Protein AF-A0A674JW42-F1 (afdb_monomer)

InterPro domains:
  IPR053270 Friend virus susceptibility protein 1 [PTHR48195] (5-236)

Solvent-accessible surface area (backbone atoms only — not comparable to full-atom values): 15684 Å² total; per-residue (Å²): 131,89,69,52,71,46,60,47,51,49,49,41,56,78,71,46,28,72,76,40,72,36,43,43,70,54,57,55,74,67,59,76,82,55,93,52,64,66,45,41,52,44,49,60,52,35,66,80,51,86,68,70,41,28,50,45,56,52,49,44,56,22,47,43,72,73,32,84,45,71,85,63,55,87,72,73,82,71,69,42,87,47,53,73,52,44,38,51,52,46,36,29,50,15,44,49,52,32,71,79,41,100,75,62,84,46,26,45,66,28,58,36,45,72,67,56,51,51,56,53,59,72,28,45,45,79,90,47,49,69,61,47,48,68,59,50,61,77,36,58,64,36,30,33,45,59,51,35,49,54,41,49,55,50,41,55,53,51,52,51,53,48,52,51,52,50,51,55,51,51,51,55,60,53,61,71,61,66,85,64,89,70,47,69,64,54,47,51,53,51,40,47,76,72,69,49,60,63,84,78,55,61,90,56,56,66,70,55,45,52,50,52,50,52,50,49,56,50,48,55,65,72,68,62,73,92,70,88,86,73,84,75,78,79,72,80,83,70,72,88,59,85,72,76,77,71,68,80,78,82,83,86,72,81,84,76,84,80,84,82,130

Sequence (261 aa):
MISSVKSWLLRCWDQGAQAVHLFPGEILMLGALFSDISINQLLRGAQRTAGSRTLLEWIFAAVEHRWPDPMDWDDVDKPWSTIPEASIRLREMGIQVGLYTNNFQGPDHETITAGMRNRFLHTAPLHLNGALLAVLSPAQGCPVGEAALLLGQLGDIEDTKAKVRASWANRKGDAKKEPTCFSRRDFFVALLKSGTPKDKIDRLPTKELVVLNWEMVKDQRKGGKWEAEMPAPPAPRLYPSLDEWQTPAPDRRPAGPTPLG

Foldseek 3Di:
DADAPLLLLQVCVVVPLQVAKDDLVVLVVVPDSHPDPQLNVQSPVSVVDDDIGGPSVSSLVSVCVVPVDLVRRPDQQAADEALVVLLSSQLSSLCSHLSNPPDRPGSQQRFDAPVNLVSSLVSYDPVCNVVSCVLCVVSHRPGSNVSSVSSVVVRVVVVVVVVVVVVVVVVVVCVVPDPDPCPLVNLLVLCVVLPNDNVVSPPDDSVVSVVVSVVSVVVVVVPPPDDDDDPPDPDPPPDDDPVVVPDDDPDPDDDDDDDDD

Structure (mmCIF, N/CA/C/O backbone):
data_AF-A0A674JW42-F1
#
_en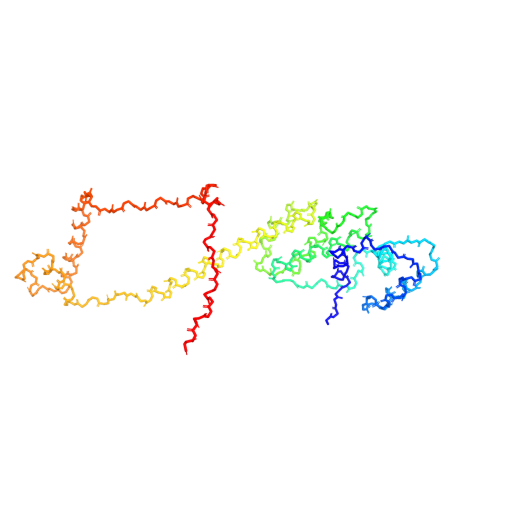try.id   AF-A0A674JW42-F1
#
loop_
_atom_site.group_PDB
_atom_site.id
_atom_site.type_symbol
_atom_site.label_atom_id
_atom_site.label_alt_id
_atom_site.label_comp_id
_atom_site.label_asym_id
_atom_site.label_entity_id
_atom_site.label_seq_id
_atom_site.pdbx_PDB_ins_code
_atom_site.Cartn_x
_atom_site.Cartn_y
_atom_site.Cartn_z
_atom_site.occupancy
_atom_site.B_iso_or_equiv
_atom_site.auth_seq_id
_atom_site.auth_comp_id
_atom_site.auth_asym_id
_atom_site.auth_atom_id
_atom_site.pdbx_PDB_model_num
ATOM 1 N N . MET A 1 1 ? 17.078 0.516 7.752 1.00 38.78 1 MET A N 1
ATOM 2 C CA . MET A 1 1 ? 15.893 -0.367 7.742 1.00 38.78 1 MET A CA 1
ATOM 3 C C . MET A 1 1 ? 15.647 -0.755 6.290 1.00 38.78 1 MET A C 1
ATOM 5 O O . MET A 1 1 ? 15.264 0.107 5.508 1.00 38.78 1 MET A O 1
ATOM 9 N N . ILE A 1 2 ? 15.997 -1.978 5.889 1.00 47.22 2 ILE A N 1
ATOM 10 C CA . ILE A 1 2 ? 15.824 -2.420 4.498 1.00 47.22 2 ILE A CA 1
ATOM 11 C C . ILE A 1 2 ? 14.317 -2.570 4.257 1.00 47.22 2 ILE A C 1
ATOM 13 O O . ILE A 1 2 ? 13.649 -3.370 4.912 1.00 47.22 2 ILE A O 1
ATOM 17 N N . SER A 1 3 ? 13.764 -1.691 3.422 1.00 64.94 3 SER A N 1
ATOM 18 C CA . SER A 1 3 ? 12.349 -1.727 3.041 1.00 64.94 3 SER A CA 1
ATOM 19 C C . SER A 1 3 ? 12.129 -2.908 2.093 1.00 64.94 3 SER A C 1
ATOM 21 O O . SER A 1 3 ? 13.007 -3.192 1.285 1.00 64.94 3 SER A O 1
ATOM 23 N N . SER A 1 4 ? 10.987 -3.589 2.211 1.00 82.00 4 SER A N 1
ATOM 24 C CA . SER A 1 4 ? 10.608 -4.679 1.298 1.00 82.00 4 SER A CA 1
ATOM 25 C C . SER A 1 4 ? 10.516 -4.163 -0.147 1.00 82.00 4 SER A C 1
ATOM 27 O O . SER A 1 4 ? 10.341 -2.952 -0.343 1.00 82.00 4 SER A O 1
ATOM 29 N N . VAL A 1 5 ? 10.622 -5.038 -1.153 1.00 86.56 5 VAL A N 1
ATOM 30 C CA . VAL A 1 5 ? 10.508 -4.629 -2.568 1.00 86.56 5 VAL A CA 1
ATOM 31 C C . VAL A 1 5 ? 9.131 -4.012 -2.803 1.00 86.56 5 VAL A C 1
ATOM 33 O O . VAL A 1 5 ? 9.040 -2.912 -3.348 1.00 86.56 5 VAL A O 1
ATOM 36 N N . LYS A 1 6 ? 8.077 -4.641 -2.264 1.00 88.75 6 LYS A N 1
ATOM 37 C CA . LYS A 1 6 ? 6.690 -4.140 -2.303 1.00 88.75 6 LYS A CA 1
ATOM 38 C C . LYS A 1 6 ? 6.572 -2.722 -1.741 1.00 88.75 6 LYS A C 1
ATOM 40 O O . LYS A 1 6 ? 6.064 -1.823 -2.408 1.00 88.75 6 LYS A O 1
ATOM 45 N N . SER A 1 7 ? 7.104 -2.503 -0.536 1.00 88.81 7 SER A N 1
ATOM 46 C CA . SER A 1 7 ? 7.069 -1.195 0.132 1.00 88.81 7 SER A CA 1
ATOM 47 C C . SER A 1 7 ? 7.829 -0.129 -0.656 1.00 88.81 7 SER A C 1
ATOM 49 O O . SER A 1 7 ? 7.449 1.040 -0.663 1.00 88.81 7 SER A O 1
ATOM 51 N N . TRP A 1 8 ? 8.950 -0.498 -1.279 1.00 88.75 8 TRP A N 1
ATOM 52 C CA . TRP A 1 8 ? 9.740 0.445 -2.060 1.00 88.75 8 TRP A CA 1
ATOM 53 C C . TRP A 1 8 ? 9.019 0.835 -3.354 1.00 88.75 8 TRP A C 1
ATOM 55 O O . TRP A 1 8 ? 8.899 2.026 -3.626 1.00 88.75 8 TRP A O 1
ATOM 65 N N . LEU A 1 9 ? 8.453 -0.138 -4.075 1.00 90.88 9 LEU A N 1
ATOM 66 C CA . LEU A 1 9 ? 7.660 0.108 -5.281 1.00 90.88 9 LEU A CA 1
ATOM 67 C C . LEU A 1 9 ? 6.458 1.003 -5.001 1.00 90.88 9 LEU A C 1
ATOM 69 O O . LEU A 1 9 ? 6.224 1.957 -5.739 1.00 90.88 9 LEU A O 1
ATOM 73 N N . LEU A 1 10 ? 5.729 0.730 -3.913 1.00 92.12 10 LEU A N 1
ATOM 74 C CA . LEU A 1 10 ? 4.571 1.535 -3.535 1.00 92.12 10 LEU A CA 1
ATOM 75 C C . LEU A 1 10 ? 4.971 2.991 -3.268 1.00 92.12 10 LEU A C 1
ATOM 77 O O . LEU A 1 10 ? 4.285 3.907 -3.706 1.00 92.12 10 LEU A O 1
ATOM 81 N N . ARG A 1 11 ? 6.125 3.225 -2.630 1.00 91.69 11 ARG A N 1
ATOM 82 C CA . ARG A 1 11 ? 6.649 4.587 -2.453 1.00 91.69 11 ARG A CA 1
ATOM 83 C C . ARG A 1 11 ? 7.018 5.250 -3.774 1.00 91.69 11 ARG A C 1
ATOM 85 O O . ARG A 1 11 ? 6.737 6.430 -3.930 1.00 91.69 11 ARG A O 1
ATOM 92 N N . CYS A 1 12 ? 7.635 4.530 -4.710 1.00 90.19 12 CYS A N 1
ATOM 93 C CA . CYS A 1 12 ? 7.932 5.077 -6.035 1.00 90.19 12 CYS A CA 1
ATOM 94 C C . CYS A 1 12 ? 6.653 5.475 -6.775 1.00 90.19 12 CYS A C 1
ATOM 96 O O . CYS A 1 12 ? 6.610 6.548 -7.373 1.00 90.19 12 CYS A O 1
ATOM 98 N N . TRP A 1 13 ? 5.610 4.650 -6.685 1.00 92.50 13 TRP A N 1
ATOM 99 C CA . TRP A 1 13 ? 4.289 4.976 -7.212 1.00 92.50 13 TRP A CA 1
ATOM 100 C C . TRP A 1 13 ? 3.710 6.241 -6.565 1.00 92.50 13 TRP A C 1
ATOM 102 O O . TRP A 1 13 ? 3.363 7.191 -7.264 1.00 92.50 13 TRP A O 1
ATOM 112 N N . ASP A 1 14 ? 3.667 6.288 -5.231 1.00 93.56 14 ASP A N 1
ATOM 113 C CA . ASP A 1 14 ? 3.116 7.423 -4.481 1.00 93.56 14 ASP A CA 1
ATOM 114 C C . ASP A 1 14 ? 3.914 8.724 -4.711 1.00 93.56 14 ASP A C 1
ATOM 116 O O . ASP A 1 14 ? 3.370 9.820 -4.592 1.00 93.56 14 ASP A O 1
ATOM 120 N N . GLN A 1 15 ? 5.196 8.619 -5.077 1.00 92.69 15 GLN A N 1
ATOM 121 C CA . GLN A 1 15 ? 6.059 9.751 -5.434 1.00 92.69 15 GLN A CA 1
ATOM 122 C C . GLN A 1 15 ? 5.995 10.146 -6.916 1.00 92.69 15 GLN A C 1
ATOM 124 O O . GLN A 1 15 ? 6.688 11.080 -7.321 1.00 92.69 15 GLN A O 1
ATOM 129 N N . GLY A 1 16 ? 5.181 9.477 -7.734 1.00 90.50 16 GLY A N 1
ATOM 130 C CA . GLY A 1 16 ? 5.003 9.856 -9.132 1.00 90.50 16 GLY A CA 1
ATOM 131 C C . GLY A 1 16 ? 6.105 9.358 -10.073 1.00 90.50 16 GLY A C 1
ATOM 132 O O . GLY A 1 16 ? 6.367 10.004 -11.088 1.00 90.50 16 GLY A O 1
ATOM 133 N N . ALA A 1 17 ? 6.761 8.228 -9.779 1.00 89.19 17 ALA A N 1
ATOM 134 C CA . ALA A 1 17 ? 7.822 7.664 -10.629 1.00 89.19 17 ALA A CA 1
ATOM 135 C C . ALA A 1 17 ? 7.381 7.385 -12.082 1.00 89.19 17 ALA A C 1
ATOM 137 O O . ALA A 1 17 ? 8.221 7.338 -12.981 1.00 89.19 17 ALA A O 1
ATOM 138 N N . GLN A 1 18 ? 6.078 7.249 -12.329 1.00 89.06 18 GLN A N 1
ATOM 139 C CA . GLN A 1 18 ? 5.477 7.148 -13.660 1.00 89.06 18 GLN A CA 1
ATOM 140 C C . GLN A 1 18 ? 5.657 8.411 -14.518 1.00 89.06 18 GLN A C 1
ATOM 142 O O . GLN A 1 18 ? 5.574 8.329 -15.735 1.00 89.06 18 GLN A O 1
ATOM 147 N N . ALA A 1 19 ? 5.916 9.576 -13.918 1.00 90.56 19 ALA A N 1
ATOM 148 C CA . ALA A 1 19 ? 6.166 10.819 -14.651 1.00 90.56 19 ALA A CA 1
ATOM 149 C C . ALA A 1 19 ? 7.655 11.034 -14.983 1.00 90.56 19 ALA A C 1
ATOM 151 O O . ALA A 1 19 ? 8.003 11.953 -15.724 1.00 90.56 19 ALA A O 1
ATOM 152 N N . VAL A 1 20 ? 8.550 10.211 -14.425 1.00 91.44 20 VAL A N 1
ATOM 153 C CA . VAL A 1 20 ? 10.001 10.368 -14.569 1.00 91.44 20 VAL A CA 1
ATOM 154 C C . VAL A 1 20 ? 10.486 9.502 -15.722 1.00 91.44 20 VAL A C 1
ATOM 156 O O . VAL A 1 20 ? 10.664 8.298 -15.558 1.00 91.44 20 VAL A O 1
ATOM 159 N N . HIS A 1 21 ? 10.716 10.104 -16.886 1.00 92.69 21 HIS A N 1
ATOM 160 C CA . HIS A 1 21 ? 11.303 9.412 -18.033 1.00 92.69 21 HIS A CA 1
ATOM 161 C C . HIS A 1 21 ? 12.824 9.407 -17.942 1.00 92.69 21 HIS A C 1
ATOM 163 O O . HIS A 1 21 ? 13.434 10.452 -17.735 1.00 92.69 21 HIS A O 1
ATOM 169 N N . LEU A 1 22 ? 13.418 8.230 -18.124 1.00 90.69 22 LEU A N 1
ATOM 170 C CA . LEU A 1 22 ? 14.859 8.035 -18.077 1.00 90.69 22 LEU A CA 1
ATOM 171 C C . LEU A 1 22 ? 15.334 7.294 -19.317 1.00 90.69 22 LEU A C 1
ATOM 173 O O . LEU A 1 22 ? 14.753 6.284 -19.740 1.00 90.69 22 LEU A O 1
ATOM 177 N N . PHE A 1 23 ? 16.439 7.775 -19.868 1.00 89.50 23 PHE A N 1
ATOM 178 C CA . PHE A 1 23 ? 17.221 7.049 -20.851 1.00 89.50 23 PHE A CA 1
ATOM 179 C C . PHE A 1 23 ? 18.043 5.934 -20.180 1.00 89.50 23 PHE A C 1
ATOM 181 O O . PHE A 1 23 ? 18.399 6.033 -19.001 1.00 89.50 23 PHE A O 1
ATOM 188 N N . PRO A 1 24 ? 18.440 4.892 -20.935 1.00 85.94 24 PRO A N 1
ATOM 189 C CA . PRO A 1 24 ? 19.270 3.800 -20.421 1.00 85.94 24 PRO A CA 1
ATOM 190 C C . PRO A 1 24 ? 20.596 4.221 -19.767 1.00 85.94 24 PRO A C 1
ATOM 192 O O . PRO A 1 24 ? 21.150 3.481 -18.960 1.00 85.94 24 PRO A O 1
ATOM 195 N N . GLY A 1 25 ? 21.143 5.388 -20.119 1.00 85.75 25 GLY A N 1
ATOM 196 C CA . GLY A 1 25 ? 22.332 5.935 -19.456 1.00 85.75 25 GLY A CA 1
ATOM 197 C C . GLY A 1 25 ? 22.025 6.562 -18.093 1.00 85.75 25 GLY A C 1
ATOM 198 O O . GLY A 1 25 ? 22.820 6.443 -17.167 1.00 85.75 25 GLY A O 1
ATOM 199 N N . GLU A 1 26 ? 20.857 7.187 -17.950 1.00 88.88 26 GLU A N 1
ATOM 200 C CA . GLU A 1 26 ? 20.457 7.927 -16.748 1.00 88.88 26 GLU A CA 1
ATOM 201 C C . GLU A 1 26 ? 20.034 6.986 -15.618 1.00 88.88 26 GLU A C 1
ATOM 203 O O . GLU A 1 26 ? 20.361 7.237 -14.460 1.00 88.88 26 GLU A O 1
ATOM 208 N N . ILE A 1 27 ? 19.396 5.853 -15.941 1.00 86.62 27 ILE A N 1
ATOM 209 C CA . ILE A 1 27 ? 19.043 4.832 -14.939 1.00 86.62 27 ILE A CA 1
ATOM 210 C C . ILE A 1 27 ? 20.285 4.302 -14.203 1.00 86.62 27 ILE A C 1
ATOM 212 O O . ILE A 1 27 ? 20.227 4.010 -13.011 1.00 86.62 27 ILE A O 1
ATOM 216 N N . LEU A 1 28 ? 21.442 4.251 -14.873 1.00 84.31 28 LEU A N 1
ATOM 217 C CA . LEU A 1 28 ? 22.706 3.839 -14.258 1.00 84.31 28 LEU A CA 1
ATOM 218 C C . LEU A 1 28 ? 23.250 4.866 -13.269 1.00 84.31 28 LEU A C 1
ATOM 220 O O . LEU A 1 28 ? 23.916 4.492 -12.302 1.00 84.31 28 LEU A O 1
ATOM 224 N N . MET A 1 29 ? 22.973 6.149 -13.506 1.00 86.88 29 MET A N 1
ATOM 225 C CA . MET A 1 29 ? 23.417 7.233 -12.631 1.00 86.88 29 MET A CA 1
ATOM 226 C C . MET A 1 29 ? 22.695 7.208 -11.282 1.00 86.88 29 MET A C 1
ATOM 228 O O . MET A 1 29 ? 23.225 7.732 -10.305 1.00 86.88 29 MET A O 1
ATOM 232 N N . LEU A 1 30 ? 21.529 6.556 -11.200 1.00 84.25 30 LEU A N 1
ATOM 233 C CA . LEU A 1 30 ? 20.781 6.400 -9.952 1.00 84.25 30 LEU A CA 1
ATOM 234 C C . LEU A 1 30 ? 21.434 5.420 -8.961 1.00 84.25 30 LEU A C 1
ATOM 236 O O . LEU A 1 30 ? 21.043 5.371 -7.796 1.00 84.25 30 LEU A O 1
ATOM 240 N N . GLY A 1 31 ? 22.443 4.655 -9.389 1.00 83.19 31 GLY A N 1
ATOM 241 C CA . GLY A 1 31 ? 23.155 3.722 -8.522 1.00 83.19 31 GLY A CA 1
ATOM 242 C C . GLY A 1 31 ? 22.310 2.507 -8.124 1.00 83.19 31 GL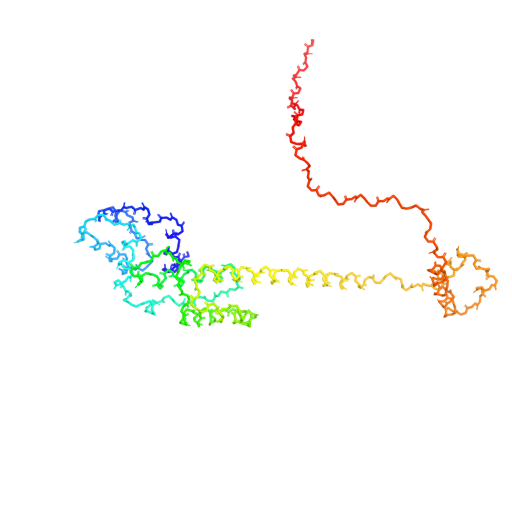Y A C 1
ATOM 243 O O . GLY A 1 31 ? 21.580 1.948 -8.938 1.00 83.19 31 GLY A O 1
ATOM 244 N N . ALA A 1 32 ? 22.474 2.030 -6.887 1.00 84.88 32 ALA A N 1
ATOM 245 C CA . ALA A 1 32 ? 21.691 0.910 -6.365 1.00 84.88 32 ALA A CA 1
ATOM 246 C C . ALA A 1 32 ? 20.370 1.420 -5.774 1.00 84.88 32 ALA A C 1
ATOM 248 O O . ALA A 1 32 ? 20.375 2.169 -4.798 1.00 84.88 32 ALA A O 1
ATOM 249 N N . LEU A 1 33 ? 19.251 0.988 -6.356 1.00 82.38 33 LEU A N 1
ATOM 250 C CA . LEU A 1 33 ? 17.901 1.386 -5.949 1.00 82.38 33 LEU A CA 1
ATOM 251 C C . LEU A 1 33 ? 17.287 0.407 -4.943 1.00 82.38 33 LEU A C 1
ATOM 253 O O . LEU A 1 33 ? 16.570 0.811 -4.028 1.00 82.38 33 LEU A O 1
ATOM 257 N N . PHE A 1 34 ? 17.605 -0.879 -5.094 1.00 80.75 34 PHE A N 1
ATOM 258 C CA . PHE A 1 34 ? 17.083 -1.959 -4.262 1.00 80.75 34 PHE A CA 1
ATOM 259 C C . PHE A 1 34 ? 18.148 -2.527 -3.333 1.00 80.75 34 PHE A C 1
ATOM 261 O O . PHE A 1 34 ? 19.346 -2.411 -3.581 1.00 80.75 34 PHE A O 1
ATOM 268 N N . SER A 1 35 ? 17.715 -3.205 -2.272 1.00 80.81 35 SER A N 1
ATOM 269 C CA . SER A 1 35 ? 18.616 -4.071 -1.501 1.00 80.81 35 SER A CA 1
ATOM 270 C C . SER A 1 35 ? 18.871 -5.411 -2.198 1.00 80.81 35 SER A C 1
ATOM 272 O O . SER A 1 35 ? 19.900 -6.032 -1.952 1.00 80.81 35 SER A O 1
ATOM 274 N N . ASP A 1 36 ? 17.974 -5.831 -3.095 1.00 83.44 36 ASP A N 1
ATOM 275 C CA . ASP A 1 36 ? 18.162 -7.013 -3.935 1.00 83.44 36 ASP A CA 1
ATOM 276 C C . ASP A 1 36 ? 19.202 -6.724 -5.036 1.00 83.44 36 ASP A C 1
ATOM 278 O O . ASP A 1 36 ? 19.043 -5.832 -5.877 1.00 83.44 36 ASP A O 1
ATOM 282 N N . ILE A 1 37 ? 20.304 -7.475 -5.011 1.00 85.50 37 ILE A N 1
ATOM 283 C CA . ILE A 1 37 ? 21.422 -7.319 -5.949 1.00 85.50 37 ILE A CA 1
ATOM 284 C C . ILE A 1 37 ? 21.001 -7.706 -7.372 1.00 85.50 37 ILE A C 1
ATOM 286 O O . ILE A 1 37 ? 21.435 -7.056 -8.324 1.00 85.50 37 ILE A O 1
ATOM 290 N N . SER A 1 38 ? 20.148 -8.717 -7.533 1.00 87.56 38 SER A N 1
ATOM 291 C CA . SER A 1 38 ? 19.695 -9.207 -8.834 1.00 87.56 38 SER A CA 1
ATOM 292 C C . SER A 1 38 ? 18.849 -8.163 -9.558 1.00 87.56 38 SER A C 1
ATOM 294 O O . SER A 1 38 ? 19.099 -7.904 -10.733 1.00 87.56 38 SER A O 1
ATOM 296 N N . ILE A 1 39 ? 17.935 -7.475 -8.862 1.00 87.94 39 ILE A N 1
ATOM 297 C CA . ILE A 1 39 ? 17.158 -6.375 -9.467 1.00 87.94 39 ILE A CA 1
ATOM 298 C C . ILE A 1 39 ? 18.093 -5.251 -9.933 1.00 87.94 39 ILE A C 1
ATOM 300 O O . ILE A 1 39 ? 17.976 -4.761 -11.055 1.00 87.94 39 ILE A O 1
ATOM 304 N N . ASN A 1 40 ? 19.074 -4.867 -9.110 1.00 88.94 40 ASN A N 1
ATOM 305 C CA . ASN A 1 40 ? 20.044 -3.839 -9.496 1.00 88.94 40 ASN A CA 1
ATOM 306 C C . ASN A 1 40 ? 20.906 -4.263 -10.698 1.00 88.94 40 ASN A C 1
ATOM 308 O O . ASN A 1 40 ? 21.241 -3.429 -11.536 1.00 88.94 40 ASN A O 1
ATOM 312 N N . GLN A 1 41 ? 21.281 -5.542 -10.804 1.00 88.75 41 GLN A N 1
ATOM 313 C CA . GLN A 1 41 ? 22.005 -6.063 -11.969 1.00 88.75 41 GLN A CA 1
ATOM 314 C C . GLN A 1 41 ? 21.146 -6.018 -13.237 1.00 88.75 41 GLN A C 1
ATOM 316 O O . GLN A 1 41 ? 21.649 -5.635 -14.293 1.00 88.75 41 GLN A O 1
ATOM 321 N N . LEU A 1 42 ? 19.856 -6.340 -13.128 1.00 88.62 42 LEU A N 1
ATOM 322 C CA . LEU A 1 42 ? 18.907 -6.265 -14.239 1.00 88.62 42 LEU A CA 1
ATOM 323 C C . LEU A 1 42 ? 18.700 -4.823 -14.710 1.00 88.62 42 LEU A C 1
ATOM 325 O O . LEU A 1 42 ? 18.791 -4.556 -15.907 1.00 88.62 42 LEU A O 1
ATOM 329 N N . LEU A 1 43 ? 18.555 -3.876 -13.779 1.00 87.75 43 LEU A N 1
ATOM 330 C CA . LEU A 1 43 ? 18.506 -2.444 -14.090 1.00 87.75 43 LEU A CA 1
ATOM 331 C C . LEU A 1 43 ? 19.794 -1.950 -14.759 1.00 87.75 43 LEU A C 1
ATOM 333 O O . LEU A 1 43 ? 19.740 -1.135 -15.674 1.00 87.75 43 LEU A O 1
ATOM 337 N N . ARG A 1 44 ? 20.964 -2.479 -14.378 1.00 86.44 44 ARG A N 1
ATOM 338 C CA . ARG A 1 44 ? 22.223 -2.171 -15.077 1.00 86.44 44 ARG A CA 1
ATOM 339 C C . ARG A 1 44 ? 22.278 -2.738 -16.497 1.00 86.44 44 ARG A C 1
ATOM 341 O O . ARG A 1 44 ? 22.955 -2.176 -17.355 1.00 86.44 44 ARG A O 1
ATOM 348 N N . GLY A 1 45 ? 21.546 -3.818 -16.760 1.00 82.69 45 GLY A N 1
ATOM 349 C CA . GLY A 1 45 ? 21.368 -4.395 -18.092 1.00 82.69 45 GLY A CA 1
ATOM 350 C C . GLY A 1 45 ? 20.567 -3.516 -19.063 1.00 82.69 45 GLY A C 1
ATOM 351 O O . GLY A 1 45 ? 20.607 -3.775 -20.268 1.00 82.69 45 GLY A O 1
ATOM 352 N N . ALA A 1 46 ? 19.910 -2.453 -18.575 1.00 75.19 46 ALA A N 1
ATOM 353 C CA . ALA A 1 46 ? 19.073 -1.533 -19.352 1.00 75.19 46 ALA A CA 1
ATOM 354 C C . ALA A 1 46 ? 19.786 -0.861 -20.539 1.00 75.19 46 ALA A C 1
ATOM 356 O O . ALA A 1 46 ? 19.132 -0.462 -21.499 1.00 75.19 46 ALA A O 1
ATOM 357 N N . GLN A 1 47 ? 21.122 -0.780 -20.552 1.00 68.50 47 GLN A N 1
ATOM 358 C CA . GLN A 1 47 ? 21.872 -0.246 -21.704 1.00 68.50 47 GLN A CA 1
ATOM 359 C C . GLN A 1 47 ? 21.588 -0.978 -23.021 1.00 68.50 47 GLN A C 1
ATOM 361 O O . GLN A 1 47 ? 21.803 -0.423 -24.095 1.00 68.50 47 GLN A O 1
ATOM 366 N N . ARG A 1 48 ? 21.136 -2.236 -22.948 1.00 71.19 48 ARG A N 1
ATOM 367 C CA . ARG A 1 48 ? 20.846 -3.068 -24.124 1.00 71.19 48 ARG A CA 1
ATOM 368 C C . ARG A 1 48 ? 19.478 -2.784 -24.739 1.00 71.19 48 ARG A C 1
ATOM 370 O O . ARG A 1 48 ? 19.190 -3.266 -25.829 1.00 71.19 48 ARG A O 1
ATOM 377 N N . THR A 1 49 ? 18.635 -2.029 -24.045 1.00 76.19 49 THR A N 1
ATOM 378 C CA . THR A 1 49 ? 17.299 -1.649 -24.504 1.00 76.19 49 THR A CA 1
ATOM 379 C C . THR A 1 49 ? 17.323 -0.255 -25.119 1.00 76.19 49 THR A C 1
ATOM 381 O O . THR A 1 49 ? 17.923 0.666 -24.571 1.00 76.19 49 THR A O 1
ATOM 384 N N . ALA A 1 50 ? 16.674 -0.102 -26.274 1.00 71.12 50 ALA A N 1
ATOM 385 C CA . ALA A 1 50 ? 16.527 1.181 -26.951 1.00 71.12 50 ALA A CA 1
ATOM 386 C C . ALA A 1 50 ? 15.273 1.923 -26.459 1.00 71.12 50 ALA A C 1
ATOM 388 O O . ALA A 1 50 ? 14.240 1.300 -26.210 1.00 71.12 50 ALA A O 1
ATOM 389 N N . GLY A 1 51 ? 15.360 3.253 -26.385 1.00 83.50 51 GLY A N 1
ATOM 390 C CA . GLY A 1 51 ? 14.250 4.135 -26.011 1.00 83.50 51 GLY A CA 1
ATOM 391 C C . GLY A 1 51 ? 14.266 4.574 -24.546 1.00 83.50 51 GLY A C 1
ATOM 392 O O . GLY A 1 51 ? 14.855 3.920 -23.686 1.00 83.50 51 GLY A O 1
ATOM 393 N N . SER A 1 52 ? 13.634 5.717 -24.274 1.00 86.88 52 SER A N 1
ATOM 394 C CA . SER A 1 52 ? 13.330 6.147 -22.911 1.00 86.88 52 SER A CA 1
ATOM 395 C C . SER A 1 52 ? 12.107 5.393 -22.392 1.00 86.88 52 SER A C 1
ATOM 397 O O . SER A 1 52 ? 11.181 5.083 -23.141 1.00 86.88 52 SER A O 1
ATOM 399 N N . ARG A 1 53 ? 12.113 5.097 -21.096 1.00 89.81 53 ARG A N 1
ATOM 400 C CA . ARG A 1 53 ? 10.984 4.515 -20.359 1.00 89.81 53 ARG A CA 1
ATOM 401 C C . ARG A 1 53 ? 10.823 5.262 -19.050 1.00 89.81 53 ARG A C 1
ATOM 403 O O . ARG A 1 53 ? 11.753 5.946 -18.612 1.00 89.81 53 ARG A O 1
ATOM 410 N N . THR A 1 54 ? 9.657 5.162 -18.433 1.00 90.69 54 THR A N 1
ATOM 411 C CA . THR A 1 54 ? 9.475 5.715 -17.091 1.00 90.69 54 THR A CA 1
ATOM 412 C C . THR A 1 54 ? 10.329 4.938 -16.087 1.00 90.69 54 THR A C 1
ATOM 414 O O . THR A 1 54 ? 10.649 3.763 -16.293 1.00 90.69 54 THR A O 1
ATOM 417 N N . LEU A 1 55 ? 10.718 5.574 -14.982 1.00 89.88 55 LEU A N 1
ATOM 418 C CA . LEU A 1 55 ? 11.440 4.908 -13.898 1.00 89.88 55 LEU A CA 1
ATOM 419 C C . LEU A 1 55 ? 10.661 3.674 -13.422 1.00 89.88 55 LEU A C 1
ATOM 421 O O . LEU A 1 55 ? 11.249 2.611 -13.237 1.00 89.88 55 LEU A O 1
ATOM 425 N N . LEU A 1 56 ? 9.337 3.799 -13.295 1.00 88.88 56 LEU A N 1
ATOM 426 C CA . LEU A 1 56 ? 8.464 2.699 -12.895 1.00 88.88 56 LEU A CA 1
ATOM 427 C C . LEU A 1 56 ? 8.508 1.527 -13.890 1.00 88.88 56 LEU A C 1
ATOM 429 O O . LEU A 1 56 ? 8.666 0.391 -13.461 1.00 88.88 56 LEU A O 1
ATOM 433 N N . GLU A 1 57 ? 8.453 1.788 -15.198 1.00 89.81 57 GLU A N 1
ATOM 434 C CA . GLU A 1 57 ? 8.560 0.751 -16.239 1.00 89.81 57 GLU A CA 1
ATOM 435 C C . GLU A 1 57 ? 9.916 0.034 -16.219 1.00 89.81 57 GLU A C 1
ATOM 437 O O . GLU A 1 57 ? 9.975 -1.187 -16.377 1.00 89.81 57 GLU A O 1
ATOM 442 N N . TRP A 1 58 ? 11.013 0.771 -16.005 1.00 90.12 58 TRP A N 1
ATOM 443 C CA . TRP A 1 58 ? 12.345 0.173 -15.850 1.00 90.12 58 TRP A CA 1
ATOM 444 C C . TRP A 1 58 ? 12.387 -0.805 -14.683 1.00 90.12 58 TRP A C 1
ATOM 446 O O . TRP A 1 58 ? 12.900 -1.919 -14.803 1.00 90.12 58 TRP A O 1
ATOM 456 N N . ILE A 1 59 ? 11.841 -0.374 -13.552 1.00 89.50 59 ILE A N 1
ATOM 457 C CA . ILE A 1 59 ? 11.782 -1.171 -12.339 1.00 89.50 59 ILE A CA 1
ATOM 458 C C . ILE A 1 59 ? 10.874 -2.386 -12.531 1.00 89.50 59 ILE A C 1
ATOM 460 O O . ILE A 1 59 ? 11.266 -3.488 -12.158 1.00 89.50 59 ILE A O 1
ATOM 464 N N . PHE A 1 60 ? 9.688 -2.203 -13.114 1.00 90.50 60 PHE A N 1
ATOM 465 C CA . PHE A 1 60 ? 8.722 -3.279 -13.322 1.00 90.50 60 PHE A CA 1
ATOM 466 C C . PHE A 1 60 ? 9.313 -4.382 -14.192 1.00 90.50 60 PHE A C 1
ATOM 468 O O . PHE A 1 60 ? 9.288 -5.538 -13.787 1.00 90.50 60 PHE A O 1
ATOM 475 N N . ALA A 1 61 ? 9.972 -4.021 -15.295 1.00 89.56 61 ALA A N 1
ATOM 476 C CA . ALA A 1 61 ? 10.656 -4.987 -16.149 1.00 89.56 61 ALA A CA 1
ATOM 477 C C . ALA A 1 61 ? 11.767 -5.758 -15.408 1.00 89.56 61 ALA A C 1
ATOM 479 O O . ALA A 1 61 ? 11.952 -6.955 -15.624 1.00 89.56 61 ALA A O 1
ATOM 480 N N . ALA A 1 62 ? 12.517 -5.095 -14.520 1.00 90.00 62 ALA A N 1
ATOM 481 C CA . ALA A 1 62 ? 13.551 -5.757 -13.724 1.00 90.00 62 ALA A CA 1
ATOM 482 C C . ALA A 1 62 ? 12.960 -6.704 -12.664 1.00 90.00 62 ALA A C 1
ATOM 484 O O . ALA A 1 62 ? 13.509 -7.778 -12.423 1.00 90.00 62 ALA A O 1
ATOM 485 N N . VAL A 1 63 ? 11.845 -6.321 -12.041 1.00 90.31 63 VAL A N 1
ATOM 486 C CA . VAL A 1 63 ? 11.136 -7.131 -11.041 1.00 90.31 63 VAL A CA 1
ATOM 487 C C . VAL A 1 63 ? 10.463 -8.340 -11.694 1.00 90.31 63 VAL A C 1
ATOM 489 O O . VAL A 1 63 ? 10.653 -9.449 -11.210 1.00 90.31 63 VAL A O 1
ATOM 492 N N . GLU A 1 64 ? 9.774 -8.156 -12.821 1.00 90.38 64 GLU A N 1
ATOM 493 C CA . GLU A 1 64 ? 9.153 -9.233 -13.610 1.00 90.38 64 GLU A CA 1
ATOM 494 C C . GLU A 1 64 ? 10.191 -10.265 -14.074 1.00 90.38 64 GLU A C 1
ATOM 496 O O . GLU A 1 64 ? 9.965 -11.471 -14.026 1.00 90.38 64 GLU A O 1
ATOM 501 N N . HIS A 1 65 ? 11.384 -9.811 -14.470 1.00 89.44 65 HIS A N 1
ATOM 502 C CA . HIS A 1 65 ? 12.453 -10.723 -14.868 1.00 89.44 65 HIS A CA 1
ATOM 503 C C . HIS A 1 65 ? 13.054 -11.495 -13.681 1.00 89.44 65 HIS A C 1
ATOM 505 O O . HIS A 1 65 ? 13.533 -12.616 -13.849 1.00 89.44 65 HIS A O 1
ATOM 511 N N . ARG A 1 66 ? 13.055 -10.904 -12.478 1.00 89.69 66 ARG A N 1
ATOM 512 C CA . ARG A 1 66 ? 13.524 -11.561 -11.249 1.00 89.69 66 ARG A CA 1
ATOM 513 C C . ARG A 1 66 ? 12.499 -12.564 -10.710 1.00 89.69 66 ARG A C 1
ATOM 515 O O . ARG A 1 66 ? 12.912 -13.637 -10.268 1.00 89.69 66 ARG A O 1
ATOM 522 N N . TRP A 1 67 ? 11.217 -12.208 -10.753 1.00 90.88 67 TRP A N 1
ATOM 523 C CA . TRP A 1 67 ? 10.076 -13.016 -10.325 1.00 90.88 67 TRP A CA 1
ATOM 524 C C . TRP A 1 67 ? 9.024 -13.026 -11.441 1.00 90.88 67 TRP A C 1
ATOM 526 O O . TRP A 1 67 ? 8.297 -12.044 -11.585 1.00 90.88 67 TRP A O 1
ATOM 536 N N . PRO A 1 68 ? 8.930 -14.104 -12.235 1.00 88.19 68 PRO A N 1
ATOM 537 C CA . PRO A 1 68 ? 7.965 -14.185 -13.332 1.00 88.19 68 PRO A CA 1
ATO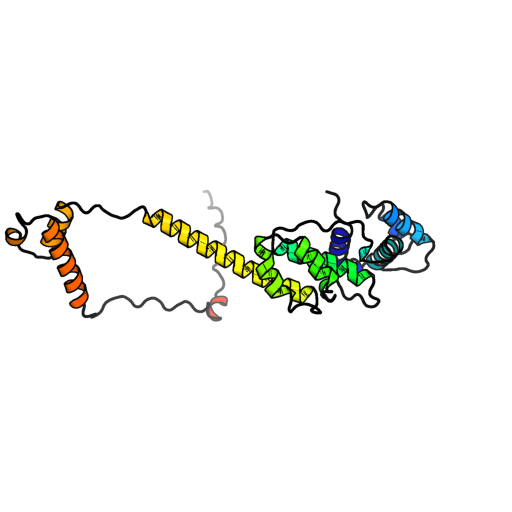M 538 C C . PRO A 1 68 ? 6.503 -14.262 -12.878 1.00 88.19 68 PRO A C 1
ATOM 540 O O . PRO A 1 68 ? 5.622 -13.869 -13.638 1.00 88.19 68 PRO A O 1
ATOM 543 N N . ASP A 1 69 ? 6.240 -14.751 -11.661 1.00 86.06 69 ASP A N 1
ATOM 544 C CA . ASP A 1 69 ? 4.899 -14.812 -11.075 1.00 86.06 69 ASP A CA 1
ATOM 545 C C . ASP A 1 69 ? 4.799 -13.942 -9.804 1.00 86.06 69 ASP A C 1
ATOM 547 O O . ASP A 1 69 ? 5.735 -13.908 -8.994 1.00 86.06 69 ASP A O 1
ATOM 551 N N . PRO A 1 70 ? 3.662 -13.256 -9.564 1.00 82.44 70 PRO A N 1
ATOM 552 C CA . PRO A 1 70 ? 3.466 -12.489 -8.340 1.00 82.44 7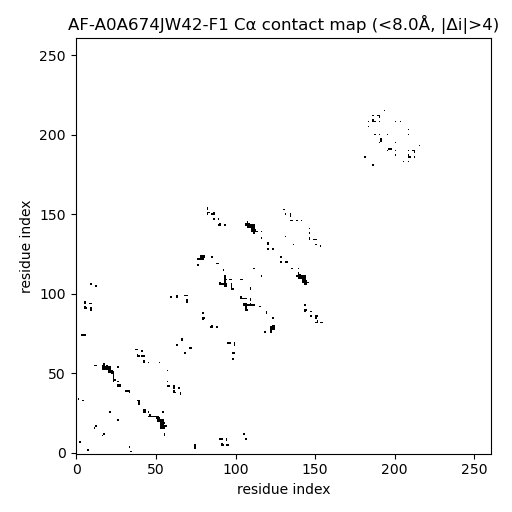0 PRO A CA 1
ATOM 553 C C . PRO A 1 70 ? 3.591 -13.331 -7.063 1.00 82.44 70 PRO A C 1
ATOM 555 O O . PRO A 1 70 ? 3.942 -12.791 -6.017 1.00 82.44 70 PRO A O 1
ATOM 558 N N . MET A 1 71 ? 3.335 -14.637 -7.093 1.00 79.38 71 MET A N 1
ATOM 559 C CA . MET A 1 71 ? 3.482 -15.519 -5.931 1.00 79.38 71 MET A CA 1
ATOM 560 C C . MET A 1 71 ? 4.936 -15.885 -5.619 1.00 79.38 71 MET A C 1
ATOM 562 O O . MET A 1 71 ? 5.205 -16.284 -4.486 1.00 79.38 71 MET A O 1
ATOM 566 N N . ASP A 1 72 ? 5.866 -15.681 -6.556 1.00 82.38 72 ASP A N 1
ATOM 567 C CA . ASP A 1 72 ? 7.278 -16.063 -6.411 1.00 82.38 72 ASP A CA 1
ATOM 568 C C . ASP A 1 72 ? 8.097 -15.075 -5.571 1.00 82.38 72 ASP A C 1
ATOM 570 O O . ASP A 1 72 ? 9.277 -15.306 -5.311 1.00 82.38 72 ASP A O 1
ATOM 574 N N . TRP A 1 73 ? 7.508 -13.952 -5.154 1.00 85.12 73 TRP A N 1
ATOM 575 C CA . TRP A 1 73 ? 8.244 -12.928 -4.421 1.00 85.12 73 TRP A CA 1
ATOM 576 C C . TRP A 1 73 ? 8.699 -13.463 -3.064 1.00 85.12 73 TRP A C 1
ATOM 578 O O . TRP A 1 73 ? 7.877 -13.798 -2.209 1.00 85.12 73 TRP A O 1
ATOM 588 N N . ASP A 1 74 ? 10.010 -13.412 -2.826 1.00 70.88 74 ASP A N 1
ATOM 589 C CA . ASP A 1 74 ? 10.661 -13.864 -1.587 1.00 70.88 74 ASP A CA 1
ATOM 590 C C . ASP A 1 74 ? 10.264 -13.032 -0.340 1.00 70.88 74 ASP A C 1
ATOM 592 O O . ASP A 1 74 ? 10.640 -13.345 0.793 1.00 70.88 74 ASP A O 1
ATOM 596 N N . ASP A 1 75 ? 9.497 -11.951 -0.522 1.00 72.31 75 ASP A N 1
ATOM 597 C CA . ASP A 1 75 ? 8.997 -11.103 0.559 1.00 72.31 75 ASP A CA 1
ATOM 598 C C . ASP A 1 75 ? 7.852 -11.789 1.324 1.00 72.31 75 ASP A C 1
ATOM 600 O O . ASP A 1 75 ? 6.668 -11.669 0.972 1.00 72.31 75 ASP A O 1
ATOM 604 N N . VAL A 1 76 ? 8.218 -12.440 2.434 1.00 70.44 76 VAL A N 1
ATOM 605 C CA . VAL A 1 76 ? 7.280 -12.939 3.449 1.00 70.44 76 VAL A CA 1
ATOM 606 C C . VAL A 1 76 ? 6.341 -11.811 3.869 1.00 70.44 76 VAL A C 1
ATOM 608 O O . VAL A 1 76 ? 6.786 -10.728 4.268 1.00 70.44 76 VAL A O 1
ATOM 611 N N . ASP A 1 77 ? 5.033 -12.062 3.799 1.00 78.25 77 ASP A N 1
ATOM 612 C CA . ASP A 1 77 ? 4.053 -11.079 4.246 1.00 78.25 77 ASP A CA 1
ATOM 613 C C . ASP A 1 77 ? 4.230 -10.838 5.740 1.00 78.25 77 ASP A C 1
ATOM 615 O O . ASP A 1 77 ? 4.084 -11.728 6.580 1.00 78.25 77 ASP A O 1
ATOM 619 N N . LYS A 1 78 ? 4.600 -9.605 6.068 1.00 83.81 78 LYS A N 1
ATOM 620 C CA . LYS A 1 78 ? 4.842 -9.210 7.447 1.00 83.81 78 LYS A CA 1
ATOM 621 C C . LYS A 1 78 ? 3.495 -9.037 8.151 1.00 83.81 78 LYS A C 1
ATOM 623 O O . LYS A 1 78 ? 2.615 -8.381 7.585 1.00 83.81 78 LYS A O 1
ATOM 628 N N . PRO A 1 79 ? 3.353 -9.544 9.387 1.00 88.75 79 PRO A N 1
ATOM 629 C CA . PRO A 1 79 ? 2.193 -9.253 10.213 1.00 88.75 79 PRO A CA 1
ATOM 630 C C . PRO A 1 79 ? 1.969 -7.745 10.328 1.00 88.75 79 PRO A C 1
ATOM 632 O O . PRO A 1 79 ? 2.926 -6.962 10.351 1.00 88.75 79 PRO A O 1
ATOM 635 N N . TRP A 1 80 ? 0.709 -7.349 10.418 1.00 90.94 80 TRP A N 1
ATOM 636 C CA . TRP A 1 80 ? 0.303 -5.969 10.658 1.00 90.94 80 TRP A CA 1
ATOM 637 C C . TRP A 1 80 ? -0.576 -5.909 11.905 1.00 90.94 80 TRP A C 1
ATOM 639 O O . TRP A 1 80 ? -1.157 -6.908 12.327 1.00 90.94 80 TRP A O 1
ATOM 649 N N . SER A 1 81 ? -0.613 -4.746 12.549 1.00 87.25 81 SER A N 1
ATOM 650 C CA . SER A 1 81 ? -1.239 -4.590 13.868 1.00 87.25 81 SER A CA 1
ATOM 651 C C . SER A 1 81 ? -2.275 -3.477 13.929 1.00 87.25 81 SER A C 1
ATOM 653 O O . SER A 1 81 ? -3.135 -3.494 14.807 1.00 87.25 81 SER A O 1
ATOM 655 N N . THR A 1 82 ? -2.213 -2.530 12.993 1.00 88.69 82 THR A N 1
ATOM 656 C CA . THR A 1 82 ? -3.106 -1.371 12.947 1.00 88.69 82 THR A CA 1
ATOM 657 C C . THR A 1 82 ? -3.809 -1.265 11.598 1.00 88.69 82 THR A C 1
ATOM 659 O O . THR A 1 82 ? -3.303 -1.733 10.579 1.00 88.69 82 THR A O 1
ATOM 662 N N . ILE A 1 83 ? -4.975 -0.621 11.577 1.00 89.81 83 ILE A N 1
ATOM 663 C CA . ILE A 1 83 ? -5.752 -0.393 10.351 1.00 89.81 83 ILE A CA 1
ATOM 664 C C . ILE A 1 83 ? -4.988 0.434 9.293 1.00 89.81 83 ILE A C 1
ATOM 666 O O . ILE A 1 83 ? -5.026 0.052 8.122 1.00 89.81 83 ILE A O 1
ATOM 670 N N . PRO A 1 84 ? -4.243 1.506 9.640 1.00 89.88 84 PRO A N 1
ATOM 671 C CA . PRO A 1 84 ? -3.422 2.215 8.658 1.00 89.88 84 PRO A CA 1
ATOM 672 C C . PRO A 1 84 ? -2.335 1.329 8.036 1.00 89.88 84 PRO A C 1
ATOM 674 O O . PRO A 1 84 ? -2.135 1.368 6.823 1.00 89.88 84 PRO A O 1
ATOM 677 N N . GLU A 1 85 ? -1.672 0.484 8.836 1.00 91.44 85 GLU A N 1
ATOM 678 C CA . GLU A 1 85 ? -0.733 -0.514 8.308 1.00 91.44 85 GLU A CA 1
ATOM 679 C C . GLU A 1 85 ? -1.441 -1.490 7.368 1.00 91.44 85 GLU A C 1
ATOM 681 O O . GLU A 1 85 ? -0.918 -1.792 6.300 1.00 91.44 85 GLU A O 1
ATOM 686 N N . ALA A 1 86 ? -2.640 -1.945 7.737 1.00 91.19 86 ALA A N 1
ATOM 687 C CA . ALA A 1 86 ? -3.460 -2.846 6.937 1.00 91.19 86 ALA A CA 1
ATOM 688 C C . ALA A 1 86 ? -3.757 -2.259 5.546 1.00 91.19 86 ALA A C 1
ATOM 690 O O . ALA A 1 86 ? -3.578 -2.932 4.534 1.00 91.19 86 ALA A O 1
ATOM 691 N N . SER A 1 87 ? -4.132 -0.980 5.476 1.00 91.25 87 SER A N 1
ATOM 692 C CA . SER A 1 87 ? -4.357 -0.282 4.204 1.00 91.25 87 SER A CA 1
ATOM 693 C C . SER A 1 87 ? -3.095 -0.266 3.331 1.00 91.25 87 SER A C 1
ATOM 695 O O . SER A 1 87 ? -3.137 -0.640 2.158 1.00 91.25 87 SER A O 1
ATOM 697 N N . ILE A 1 88 ? -1.937 0.053 3.922 1.00 92.31 88 ILE A N 1
ATOM 698 C CA . ILE A 1 88 ? -0.649 0.023 3.214 1.00 92.31 88 ILE A CA 1
ATOM 699 C C . ILE A 1 88 ? -0.338 -1.391 2.705 1.00 92.31 88 ILE A C 1
ATOM 701 O O . ILE A 1 88 ? 0.049 -1.542 1.549 1.00 92.31 88 ILE A O 1
ATOM 705 N N . ARG A 1 89 ? -0.555 -2.437 3.516 1.00 91.56 89 ARG A N 1
ATOM 706 C CA . ARG A 1 89 ? -0.349 -3.839 3.099 1.00 91.56 89 ARG A CA 1
ATOM 707 C C . ARG A 1 89 ? -1.215 -4.235 1.919 1.00 91.56 89 ARG A C 1
ATOM 709 O O . ARG A 1 89 ? -0.759 -4.963 1.042 1.00 91.56 89 ARG A O 1
ATOM 716 N N . LEU A 1 90 ? -2.453 -3.763 1.891 1.00 91.44 90 LEU A N 1
ATOM 717 C CA . LEU A 1 90 ? -3.362 -4.067 0.799 1.00 91.44 90 LEU A CA 1
ATOM 718 C C . LEU A 1 90 ? -2.890 -3.413 -0.508 1.00 91.44 90 LEU A C 1
ATOM 720 O O . LEU A 1 90 ? -2.858 -4.078 -1.540 1.00 91.44 90 LEU A O 1
ATOM 724 N N . ARG A 1 91 ? -2.418 -2.160 -0.447 1.00 93.25 91 ARG A N 1
ATOM 725 C CA . ARG A 1 91 ? -1.799 -1.460 -1.590 1.00 93.25 91 ARG A CA 1
ATOM 726 C C . ARG A 1 91 ? -0.477 -2.098 -2.027 1.00 93.25 91 ARG A C 1
ATOM 728 O O . ARG A 1 91 ? -0.212 -2.185 -3.222 1.00 93.25 91 ARG A O 1
ATOM 735 N N . GLU A 1 92 ? 0.327 -2.595 -1.086 1.00 92.69 92 GLU A N 1
ATOM 736 C CA . GLU A 1 92 ? 1.541 -3.379 -1.368 1.00 92.69 92 GLU A CA 1
ATOM 737 C C . GLU A 1 92 ? 1.224 -4.672 -2.140 1.00 92.69 92 GLU A C 1
ATOM 739 O O . GLU A 1 92 ? 1.959 -5.042 -3.053 1.00 92.69 92 GLU A O 1
ATOM 744 N N . MET A 1 93 ? 0.126 -5.357 -1.811 1.00 90.94 93 MET A N 1
ATOM 745 C CA . MET A 1 93 ? -0.340 -6.504 -2.599 1.00 90.94 93 MET A CA 1
ATOM 746 C C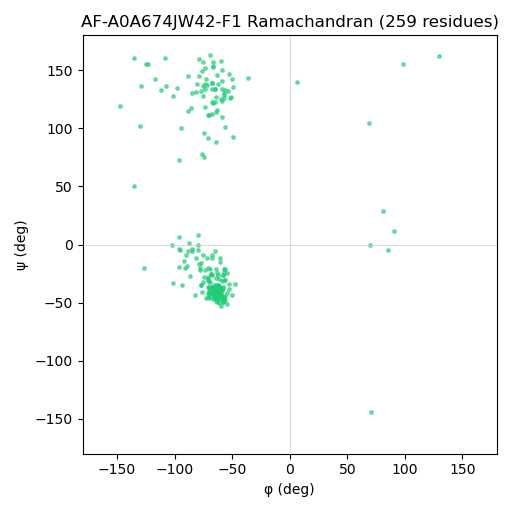 . MET A 1 93 ? -0.907 -6.061 -3.954 1.00 90.94 93 MET A C 1
ATOM 748 O O . MET A 1 93 ? -0.700 -6.744 -4.953 1.00 90.94 93 MET A O 1
ATOM 752 N N . GLY A 1 94 ? -1.588 -4.912 -4.000 1.00 91.88 94 GLY A N 1
ATOM 753 C CA . GLY A 1 94 ? -2.087 -4.310 -5.236 1.00 91.88 94 GLY A CA 1
ATOM 754 C C . GLY A 1 94 ? -0.964 -4.038 -6.235 1.00 91.88 94 GLY A C 1
ATOM 755 O O . GLY A 1 94 ? -1.047 -4.484 -7.371 1.00 91.88 94 GLY A O 1
ATOM 756 N N . ILE A 1 95 ? 0.137 -3.399 -5.818 1.00 92.25 95 ILE A N 1
ATOM 757 C CA . ILE A 1 95 ? 1.271 -3.149 -6.725 1.00 92.25 95 ILE A CA 1
ATOM 758 C C . ILE A 1 95 ? 1.959 -4.444 -7.173 1.00 92.25 95 ILE A C 1
ATOM 760 O O . ILE A 1 95 ? 2.394 -4.536 -8.316 1.00 92.25 95 ILE A O 1
ATOM 764 N N . GLN A 1 96 ? 2.027 -5.450 -6.296 1.00 91.38 96 GLN A N 1
ATOM 765 C CA . GLN A 1 96 ? 2.602 -6.755 -6.616 1.00 91.38 96 GLN A CA 1
ATOM 766 C C . GLN A 1 96 ? 1.812 -7.460 -7.719 1.00 91.38 96 GLN A C 1
ATOM 768 O O . GLN A 1 96 ? 2.414 -7.978 -8.648 1.00 91.38 96 GLN A O 1
ATOM 773 N N . VAL A 1 97 ? 0.480 -7.482 -7.626 1.00 89.62 97 VAL A N 1
ATOM 774 C CA . VAL A 1 97 ? -0.375 -8.106 -8.646 1.00 89.62 97 VAL A CA 1
ATOM 775 C C . VAL A 1 97 ? -0.423 -7.256 -9.910 1.00 89.62 97 VAL A C 1
ATOM 777 O O . VAL A 1 97 ? -0.239 -7.778 -11.006 1.00 89.62 97 VAL A O 1
ATOM 780 N N . GLY A 1 98 ? -0.606 -5.947 -9.755 1.00 89.81 98 GLY A N 1
ATOM 781 C CA . GLY A 1 98 ? -0.760 -5.022 -10.867 1.00 89.81 98 GLY A CA 1
ATOM 782 C C . GLY A 1 98 ? 0.458 -4.932 -11.785 1.00 89.81 98 GLY A C 1
ATOM 783 O O . GLY A 1 98 ? 0.294 -4.691 -12.976 1.00 89.81 98 GLY A O 1
ATOM 784 N N . LEU A 1 99 ? 1.663 -5.212 -11.275 1.00 89.81 99 LEU A N 1
ATOM 785 C CA . LEU A 1 99 ? 2.882 -5.306 -12.084 1.00 89.81 99 LEU A CA 1
ATOM 786 C C . LEU A 1 99 ? 2.767 -6.324 -13.232 1.00 89.81 99 LEU A C 1
ATOM 788 O O . LEU A 1 99 ? 3.362 -6.114 -14.283 1.00 89.81 99 LEU A O 1
ATOM 792 N N . TYR A 1 100 ? 1.976 -7.384 -13.054 1.00 88.44 100 TYR A N 1
ATOM 793 C CA . TYR A 1 100 ? 1.770 -8.445 -14.049 1.00 88.44 100 TYR A CA 1
ATOM 794 C C . TYR A 1 100 ? 0.511 -8.231 -14.904 1.00 88.44 100 TYR A C 1
ATOM 796 O O . TYR A 1 100 ? 0.134 -9.093 -15.700 1.00 88.44 100 TYR A O 1
ATOM 804 N N . THR A 1 101 ? -0.158 -7.086 -14.753 1.00 86.25 101 THR A N 1
ATOM 805 C CA . THR A 1 101 ? -1.368 -6.736 -15.497 1.00 86.25 101 THR A CA 1
ATOM 806 C C . THR A 1 101 ? -1.022 -5.763 -16.627 1.00 86.25 101 THR A C 1
ATOM 808 O O . THR A 1 101 ? -0.470 -4.691 -16.398 1.00 86.25 101 THR A O 1
ATOM 811 N N . ASN A 1 102 ? -1.438 -6.072 -17.862 1.00 77.56 102 ASN A N 1
ATOM 812 C CA . ASN A 1 102 ? -1.148 -5.256 -19.058 1.00 77.56 102 ASN A CA 1
ATOM 813 C C . ASN A 1 102 ? -1.691 -3.811 -19.026 1.00 77.56 102 ASN A C 1
ATOM 815 O O . ASN A 1 102 ? -1.349 -3.015 -19.897 1.00 77.56 102 ASN A O 1
ATOM 819 N N . ASN A 1 103 ? -2.566 -3.469 -18.079 1.00 83.56 103 ASN A N 1
ATOM 820 C CA . ASN A 1 103 ? -3.173 -2.144 -17.963 1.00 83.56 103 ASN A CA 1
ATOM 821 C C . ASN A 1 103 ? -3.165 -1.653 -16.510 1.00 83.56 103 ASN A C 1
ATOM 823 O O . ASN A 1 103 ? -4.204 -1.265 -15.976 1.00 83.56 103 ASN A O 1
ATOM 827 N N . PHE A 1 104 ? -2.004 -1.717 -15.858 1.00 88.88 104 PHE A N 1
ATOM 828 C CA . PHE A 1 104 ? -1.836 -1.244 -14.488 1.00 88.88 104 PHE A CA 1
ATOM 829 C C . PHE A 1 104 ? -2.186 0.247 -14.360 1.00 88.88 104 PHE A C 1
ATOM 831 O O . PHE A 1 104 ? -1.455 1.116 -14.831 1.00 88.88 104 PHE A O 1
ATOM 838 N N . GLN A 1 105 ? -3.307 0.548 -13.699 1.00 89.62 105 GLN A N 1
ATOM 839 C CA . GLN A 1 105 ? -3.758 1.921 -13.411 1.00 89.62 105 GLN A CA 1
ATOM 840 C C . GLN A 1 105 ? -3.334 2.399 -12.015 1.00 89.62 105 GLN A C 1
ATOM 842 O O . GLN A 1 105 ? -3.579 3.544 -11.631 1.00 89.62 105 GLN A O 1
ATOM 847 N N . GLY A 1 106 ? -2.718 1.516 -11.231 1.00 91.56 106 GLY A N 1
ATOM 848 C CA . GLY A 1 106 ? -2.252 1.797 -9.885 1.00 91.56 106 GLY A CA 1
ATOM 849 C C . GLY A 1 106 ? -2.709 0.758 -8.866 1.00 91.56 106 GLY A C 1
ATOM 850 O O . GLY A 1 106 ? -3.676 0.034 -9.099 1.00 91.56 106 GLY A O 1
ATOM 851 N N . PRO A 1 107 ? -2.051 0.724 -7.697 1.00 92.56 107 PRO A N 1
ATOM 852 C CA . PRO A 1 107 ? -2.289 -0.282 -6.668 1.00 92.56 107 PRO A CA 1
ATOM 853 C C . PRO A 1 107 ? -3.721 -0.253 -6.133 1.00 92.56 107 PRO A C 1
ATOM 855 O O . PRO A 1 107 ? -4.232 -1.290 -5.734 1.00 92.56 107 PRO A O 1
ATOM 858 N N . ASP A 1 108 ? -4.369 0.915 -6.143 1.00 93.62 108 ASP A N 1
ATOM 859 C CA . ASP A 1 108 ? -5.728 1.116 -5.635 1.00 93.62 108 ASP A CA 1
ATOM 860 C C . ASP A 1 108 ? -6.819 0.626 -6.604 1.00 93.62 108 ASP A C 1
ATOM 862 O O . ASP A 1 108 ? -7.943 0.371 -6.176 1.00 93.62 108 ASP A O 1
ATOM 866 N N . HIS A 1 109 ? -6.500 0.469 -7.892 1.00 92.44 109 HIS A N 1
ATOM 867 C CA . HIS A 1 109 ? -7.445 0.012 -8.919 1.00 92.44 109 HIS A CA 1
ATOM 868 C C . HIS A 1 109 ? -7.430 -1.507 -9.109 1.00 92.44 109 HIS A C 1
ATOM 870 O O . HIS A 1 109 ? -8.342 -2.057 -9.727 1.00 92.44 109 HIS A O 1
ATOM 876 N N . GLU A 1 110 ? -6.416 -2.188 -8.577 1.00 91.38 110 GLU A N 1
ATOM 877 C CA . GLU A 1 110 ? -6.302 -3.637 -8.687 1.00 91.38 110 GLU A CA 1
ATOM 878 C C . GLU A 1 110 ? -7.392 -4.341 -7.890 1.00 91.38 110 GLU A C 1
ATOM 880 O O . GLU A 1 110 ? -7.740 -3.943 -6.778 1.00 91.38 110 GLU A O 1
ATOM 885 N N . THR A 1 111 ? -7.945 -5.405 -8.466 1.00 91.38 111 THR A N 1
ATOM 886 C CA . THR A 1 111 ? -9.029 -6.155 -7.825 1.00 91.38 111 THR A CA 1
ATOM 887 C C . THR A 1 111 ? -8.486 -7.115 -6.776 1.00 91.38 111 THR A C 1
ATOM 889 O O . THR A 1 111 ? -7.489 -7.809 -6.984 1.00 91.38 111 THR A O 1
ATOM 892 N N . ILE A 1 112 ? -9.167 -7.198 -5.635 1.00 88.50 112 ILE A N 1
ATOM 893 C CA . ILE A 1 112 ? -8.780 -8.129 -4.578 1.00 88.50 112 ILE A CA 1
ATOM 894 C C . ILE A 1 112 ? -9.096 -9.554 -5.011 1.00 88.50 112 ILE A C 1
ATOM 896 O O . ILE A 1 112 ? -10.255 -9.977 -5.078 1.00 88.50 112 ILE A O 1
ATOM 900 N N . THR A 1 113 ? -8.035 -10.321 -5.241 1.00 87.50 113 THR A N 1
ATOM 901 C CA . THR A 1 113 ? -8.121 -11.754 -5.520 1.00 87.50 113 THR A CA 1
ATOM 902 C C . THR A 1 113 ? -8.333 -12.562 -4.236 1.00 87.50 113 THR A C 1
ATOM 904 O O . THR A 1 113 ? -7.996 -12.133 -3.127 1.00 87.50 113 THR A O 1
ATOM 907 N N . ALA A 1 114 ? -8.835 -13.793 -4.372 1.00 86.50 114 ALA A N 1
ATOM 908 C CA . ALA A 1 114 ? -8.930 -14.727 -3.245 1.00 86.50 114 ALA A CA 1
ATOM 909 C C . ALA A 1 114 ? -7.561 -14.999 -2.589 1.00 86.50 114 ALA A C 1
ATOM 911 O O . ALA A 1 114 ? -7.481 -15.116 -1.365 1.00 86.50 114 ALA A O 1
ATOM 912 N N . GLY A 1 115 ? -6.489 -15.061 -3.388 1.00 86.00 115 GLY A N 1
ATOM 913 C CA . GLY A 1 115 ? -5.122 -15.248 -2.899 1.00 86.00 115 GLY A CA 1
ATOM 914 C C . GLY A 1 115 ? -4.653 -14.081 -2.030 1.00 86.00 115 GLY A C 1
ATOM 915 O O . GLY A 1 115 ? -4.208 -14.303 -0.904 1.00 86.00 115 GLY A O 1
ATOM 916 N N . MET A 1 116 ? -4.835 -12.842 -2.507 1.00 88.19 116 MET A N 1
ATOM 917 C CA . MET A 1 116 ? -4.526 -11.628 -1.737 1.00 88.19 116 MET A CA 1
ATOM 918 C C . MET A 1 116 ? -5.307 -11.591 -0.426 1.00 88.19 116 MET A C 1
ATOM 920 O O . MET A 1 116 ? -4.716 -11.423 0.636 1.00 88.19 116 MET A O 1
ATOM 924 N N . ARG A 1 117 ? -6.625 -11.824 -0.480 1.00 89.44 117 ARG A N 1
ATOM 925 C CA . ARG A 1 117 ? -7.484 -11.839 0.711 1.00 89.44 117 ARG A CA 1
ATOM 926 C C . ARG A 1 117 ? -6.998 -12.855 1.742 1.00 89.44 117 ARG A C 1
ATOM 928 O O . ARG A 1 117 ? -6.886 -12.528 2.919 1.00 89.44 117 ARG A O 1
ATOM 935 N N . ASN A 1 118 ? -6.706 -14.085 1.319 1.00 88.94 118 ASN A N 1
ATOM 936 C CA . ASN A 1 118 ? -6.256 -15.129 2.237 1.00 88.94 118 ASN A CA 1
ATOM 937 C C . ASN A 1 118 ? -4.907 -14.762 2.876 1.00 88.94 118 ASN A C 1
ATOM 939 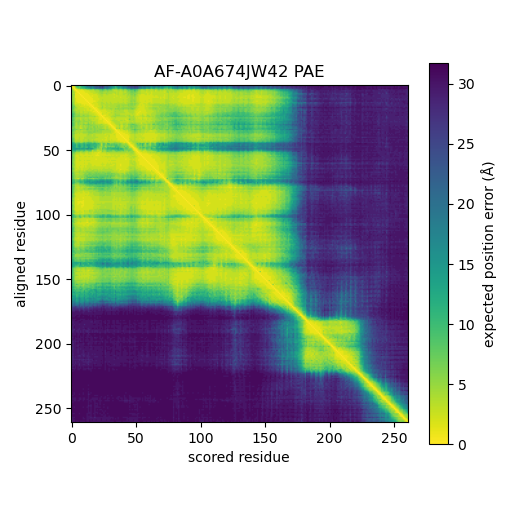O O . ASN A 1 118 ? -4.782 -14.836 4.095 1.00 88.94 118 ASN A O 1
ATOM 943 N N . ARG A 1 119 ? -3.926 -14.294 2.091 1.00 88.69 119 ARG A N 1
ATOM 944 C CA . ARG A 1 119 ? -2.620 -13.830 2.603 1.00 88.69 119 ARG A CA 1
ATOM 945 C C . ARG A 1 119 ? -2.764 -12.658 3.580 1.00 88.69 119 ARG A C 1
ATOM 947 O O . ARG A 1 119 ? -2.144 -12.639 4.643 1.00 88.69 119 ARG A O 1
ATOM 954 N N . PHE A 1 120 ? -3.635 -11.710 3.253 1.00 89.94 120 PHE A N 1
ATOM 955 C CA . PHE A 1 120 ? -3.936 -10.559 4.095 1.00 89.94 120 PHE A CA 1
ATOM 956 C C . PHE A 1 120 ? -4.553 -10.959 5.440 1.00 89.94 120 PHE A C 1
ATOM 958 O O . PHE A 1 120 ? -4.125 -10.479 6.487 1.00 89.94 120 PHE A O 1
ATOM 965 N N . LEU A 1 121 ? -5.514 -11.887 5.430 1.00 89.56 121 LEU A N 1
ATOM 966 C CA . LEU A 1 121 ? -6.140 -12.413 6.646 1.00 89.56 121 LEU A CA 1
ATOM 967 C C . LEU A 1 121 ? -5.178 -13.276 7.475 1.00 89.56 121 LEU A C 1
ATOM 969 O O . LEU A 1 121 ? -5.257 -13.272 8.699 1.00 89.56 121 LEU A O 1
ATOM 973 N N . HIS A 1 122 ? -4.243 -13.986 6.840 1.00 89.19 122 HIS A N 1
ATOM 974 C CA . HIS A 1 122 ? -3.220 -14.761 7.551 1.00 89.19 122 HIS A CA 1
ATOM 975 C C . HIS A 1 122 ? -2.208 -13.892 8.307 1.00 89.19 122 HIS A C 1
ATOM 977 O O . HIS A 1 122 ? -1.623 -14.355 9.284 1.00 89.19 122 HIS A O 1
ATOM 983 N N . THR A 1 123 ? -2.007 -12.645 7.879 1.00 90.25 123 THR A N 1
ATOM 984 C CA . THR A 1 123 ? -1.106 -11.682 8.537 1.00 90.25 123 THR A CA 1
ATOM 985 C C . THR A 1 123 ? -1.818 -10.737 9.498 1.00 90.25 123 THR A C 1
ATOM 987 O O . THR A 1 123 ? -1.163 -9.939 10.175 1.00 90.25 123 THR A O 1
ATOM 990 N N . ALA A 1 124 ? -3.144 -10.840 9.573 1.00 90.38 124 ALA A N 1
ATOM 991 C CA . ALA A 1 124 ? -3.979 -9.994 10.397 1.00 90.38 124 ALA A CA 1
ATOM 992 C C . ALA A 1 124 ? -3.910 -10.379 11.884 1.00 90.38 124 ALA A C 1
ATOM 994 O O . ALA A 1 124 ? -3.747 -11.554 12.240 1.00 90.38 124 ALA A O 1
ATOM 995 N N . PRO A 1 125 ? -4.079 -9.405 12.790 1.00 88.81 125 PRO A N 1
ATOM 996 C CA . PRO A 1 125 ? -4.107 -9.685 14.211 1.00 88.81 125 PRO A CA 1
ATOM 997 C C . PRO A 1 125 ? -5.437 -10.355 14.589 1.00 88.81 125 PRO A C 1
ATOM 999 O O . PRO A 1 125 ? -6.517 -9.942 14.168 1.00 88.81 125 PRO A O 1
ATOM 1002 N N . LEU A 1 126 ? -5.367 -11.376 15.452 1.00 86.00 126 LEU A N 1
ATOM 1003 C CA . LEU A 1 126 ? -6.495 -12.269 15.772 1.00 86.00 126 LEU A CA 1
ATOM 1004 C C . LEU A 1 126 ? -7.782 -11.550 16.205 1.00 86.00 126 LEU A C 1
ATOM 1006 O O . LEU A 1 126 ? -8.878 -12.021 15.912 1.00 86.00 126 LEU A O 1
ATOM 1010 N N . HIS A 1 127 ? -7.660 -10.416 16.898 1.00 84.75 127 HIS A N 1
ATOM 1011 C CA . HIS A 1 127 ? -8.810 -9.654 17.385 1.00 84.75 127 HIS A CA 1
ATOM 1012 C C . HIS A 1 127 ? -9.593 -8.947 16.266 1.00 84.75 127 HIS A C 1
ATOM 1014 O O . HIS A 1 127 ? -10.765 -8.637 16.471 1.00 84.75 127 HIS A O 1
ATOM 1020 N N . LEU A 1 128 ? -8.980 -8.741 15.095 1.00 86.31 128 LEU A N 1
ATOM 1021 C CA . LEU A 1 128 ? -9.607 -8.111 13.931 1.00 86.31 128 LEU A CA 1
ATOM 1022 C C . LEU A 1 128 ? -10.169 -9.124 12.937 1.00 86.31 128 LEU A C 1
ATOM 1024 O O . LEU A 1 128 ? -11.048 -8.767 12.160 1.00 86.31 128 LEU A O 1
ATOM 1028 N N . ASN A 1 129 ? -9.733 -10.387 12.974 1.00 85.12 129 ASN A N 1
ATOM 1029 C CA . ASN A 1 129 ? -10.099 -11.395 11.971 1.00 85.12 129 ASN A CA 1
ATOM 1030 C C . ASN A 1 129 ? -11.605 -11.498 11.710 1.00 85.12 129 ASN A C 1
ATOM 1032 O O . ASN A 1 129 ? -12.016 -11.557 10.556 1.00 85.12 129 ASN A O 1
ATOM 1036 N N . GLY A 1 130 ? -12.440 -11.476 12.754 1.00 85.19 130 GLY A N 1
ATOM 1037 C CA . GLY A 1 130 ? -13.896 -11.535 12.584 1.00 85.19 130 GLY A CA 1
ATOM 1038 C C . GLY A 1 130 ? -14.465 -10.323 11.838 1.00 85.19 130 GLY A C 1
ATOM 1039 O O . GLY A 1 130 ? -15.279 -10.482 10.930 1.00 85.19 130 GLY A O 1
ATOM 1040 N N . ALA A 1 131 ? -14.008 -9.118 12.181 1.00 86.62 131 ALA A N 1
ATOM 1041 C CA . ALA A 1 131 ? -14.437 -7.890 11.517 1.00 86.62 131 ALA A CA 1
ATOM 1042 C C . ALA A 1 131 ? -13.898 -7.800 10.081 1.00 86.62 131 ALA A C 1
ATOM 1044 O O . ALA A 1 131 ? -14.635 -7.454 9.162 1.00 86.62 131 ALA A O 1
ATOM 1045 N N . LEU A 1 132 ? -12.642 -8.194 9.867 1.00 88.38 132 LEU A N 1
ATOM 1046 C CA . LEU A 1 132 ? -12.024 -8.243 8.545 1.00 88.38 132 LEU A CA 1
ATOM 1047 C C . LEU A 1 132 ? -12.710 -9.252 7.635 1.00 88.38 132 LEU A C 1
ATOM 1049 O O . LEU A 1 132 ? -12.912 -8.958 6.466 1.00 88.38 132 LEU A O 1
ATOM 1053 N N . LEU A 1 133 ? -13.111 -10.416 8.147 1.00 87.69 133 LEU A N 1
ATOM 1054 C CA . LEU A 1 133 ? -13.895 -11.374 7.372 1.00 87.69 133 LEU A CA 1
ATOM 1055 C C . LEU A 1 133 ? -15.238 -10.776 6.953 1.00 87.69 133 LEU A C 1
ATOM 1057 O O . LEU A 1 133 ? -15.624 -10.937 5.799 1.00 87.69 133 LEU A O 1
ATOM 1061 N N . ALA A 1 134 ? -15.927 -10.057 7.840 1.00 86.44 134 ALA A N 1
ATOM 1062 C CA . ALA A 1 134 ? -17.192 -9.407 7.501 1.00 86.44 134 ALA A CA 1
ATOM 1063 C C . ALA A 1 134 ? -17.026 -8.317 6.425 1.00 86.44 134 ALA A C 1
ATOM 1065 O O . ALA A 1 134 ? -17.885 -8.186 5.558 1.00 86.44 134 ALA A O 1
ATOM 1066 N N . VAL A 1 135 ? -15.916 -7.575 6.458 1.00 85.50 135 VAL A N 1
ATOM 1067 C CA . VAL A 1 135 ? -15.628 -6.475 5.525 1.00 85.50 135 VAL A CA 1
ATOM 1068 C C . VAL A 1 135 ? -15.056 -6.967 4.190 1.00 85.50 135 VAL A C 1
ATOM 1070 O O . VAL A 1 135 ? -15.473 -6.512 3.130 1.00 85.50 135 VAL A O 1
ATOM 1073 N N . LEU A 1 136 ? -14.116 -7.912 4.218 1.00 82.56 136 LEU A N 1
ATOM 1074 C CA . LEU A 1 136 ? -13.354 -8.345 3.043 1.00 82.56 136 LEU A CA 1
ATOM 1075 C C . LEU A 1 136 ? -13.984 -9.520 2.293 1.00 82.56 136 LEU A C 1
ATOM 1077 O O . LEU A 1 136 ? -13.661 -9.729 1.127 1.00 82.56 136 LEU A O 1
ATOM 1081 N N . SER A 1 137 ? -14.866 -10.301 2.926 1.00 81.56 137 SER A N 1
ATOM 1082 C CA . SER A 1 137 ? -15.601 -11.360 2.216 1.00 81.56 137 SER A CA 1
ATOM 1083 C C . SER A 1 137 ? -16.492 -10.818 1.092 1.00 81.56 137 SER A C 1
ATOM 1085 O O . SER A 1 137 ? -16.416 -11.372 -0.002 1.00 81.56 137 SER A O 1
ATOM 1087 N N . PRO A 1 138 ? -17.297 -9.753 1.296 1.00 79.38 138 PRO A N 1
ATOM 1088 C CA . PRO A 1 138 ? -18.053 -9.145 0.201 1.00 79.38 138 PRO A CA 1
ATOM 1089 C C . PRO A 1 138 ? -17.168 -8.331 -0.752 1.00 79.38 138 PRO A C 1
ATOM 1091 O O . PRO A 1 138 ? -17.543 -8.154 -1.903 1.00 79.38 138 PRO A O 1
ATOM 1094 N N . ALA A 1 139 ? -15.989 -7.882 -0.307 1.00 72.31 139 ALA A N 1
ATOM 1095 C CA . ALA A 1 139 ? -15.059 -7.095 -1.119 1.00 72.31 139 ALA A CA 1
ATOM 1096 C C . ALA A 1 139 ? -14.216 -7.936 -2.101 1.00 72.31 139 ALA A C 1
ATOM 1098 O O . ALA A 1 139 ? -13.269 -7.431 -2.706 1.00 72.31 139 ALA A O 1
ATOM 1099 N N . GLN A 1 140 ? -14.507 -9.230 -2.262 1.00 76.44 140 GLN A N 1
ATOM 1100 C CA . GLN A 1 140 ? -13.822 -10.047 -3.258 1.00 76.44 140 GLN A CA 1
ATOM 1101 C C . GLN A 1 140 ? -14.194 -9.561 -4.665 1.00 76.44 140 GLN A C 1
ATOM 1103 O O . GLN A 1 140 ? -15.364 -9.549 -5.034 1.00 76.44 140 GLN A O 1
ATOM 1108 N N . GLY A 1 141 ? -13.188 -9.173 -5.452 1.00 79.19 141 GLY A N 1
ATOM 1109 C CA . GLY A 1 141 ? -13.392 -8.519 -6.748 1.00 79.19 141 GLY A CA 1
ATOM 1110 C C . GLY A 1 141 ? -13.586 -7.000 -6.676 1.00 79.19 141 GLY A C 1
ATOM 1111 O O . GLY A 1 141 ? -13.605 -6.363 -7.726 1.00 79.19 141 GLY A O 1
ATOM 1112 N N . CYS A 1 142 ? -13.661 -6.404 -5.480 1.00 86.81 142 CYS A N 1
ATOM 1113 C CA . CYS A 1 142 ? -13.598 -4.950 -5.328 1.00 86.81 142 CYS A CA 1
ATOM 1114 C C . CYS A 1 142 ? -12.166 -4.442 -5.555 1.00 86.81 142 CYS A C 1
ATOM 1116 O O . CYS A 1 142 ? -11.200 -5.170 -5.280 1.00 86.81 142 CYS A O 1
ATOM 1118 N N . PRO A 1 143 ? -12.007 -3.193 -6.021 1.00 92.06 143 PRO A N 1
ATOM 1119 C CA . PRO A 1 143 ? -10.708 -2.546 -6.097 1.00 92.06 143 PRO A CA 1
ATOM 1120 C C . PRO A 1 143 ? -10.100 -2.370 -4.699 1.00 92.06 143 PRO A C 1
ATOM 1122 O O . PRO A 1 143 ? -10.798 -2.112 -3.713 1.00 92.06 143 PRO A O 1
ATOM 1125 N N . VAL A 1 144 ? -8.776 -2.477 -4.613 1.00 91.88 144 VAL A N 1
ATOM 1126 C CA . VAL A 1 144 ? -7.993 -2.308 -3.380 1.00 91.88 144 VAL A CA 1
ATOM 1127 C C . VAL A 1 144 ? -8.314 -0.989 -2.677 1.00 91.88 144 VAL A C 1
ATOM 1129 O O . VAL A 1 144 ? -8.426 -0.971 -1.453 1.00 91.88 144 VAL A O 1
ATOM 1132 N N . GLY A 1 145 ? -8.522 0.096 -3.426 1.00 89.81 145 GLY A N 1
ATOM 1133 C CA . GLY A 1 145 ? -8.874 1.403 -2.874 1.00 89.81 145 GLY A CA 1
ATOM 1134 C C . GLY A 1 145 ? -10.215 1.400 -2.137 1.00 89.81 145 GLY A C 1
ATOM 1135 O O . GLY A 1 145 ? -10.331 1.990 -1.065 1.00 89.81 145 GLY A O 1
ATOM 1136 N N . GLU A 1 146 ? -11.218 0.681 -2.646 1.00 91.44 146 GLU A N 1
ATOM 1137 C CA . GLU A 1 146 ? -12.516 0.551 -1.974 1.00 91.44 146 GLU A CA 1
ATOM 1138 C C . GLU A 1 146 ? -12.387 -0.264 -0.686 1.00 91.44 146 GLU A C 1
ATOM 1140 O O . GLU A 1 146 ? -12.869 0.141 0.371 1.00 91.44 146 GLU A O 1
ATOM 1145 N N . ALA A 1 147 ? -11.656 -1.374 -0.727 1.00 90.62 147 ALA A N 1
ATOM 1146 C CA . ALA A 1 147 ? -11.396 -2.151 0.477 1.00 90.62 147 ALA A CA 1
ATOM 1147 C C . ALA A 1 147 ? -10.561 -1.381 1.511 1.00 90.62 147 ALA A C 1
ATOM 1149 O O . ALA A 1 147 ? -10.806 -1.513 2.709 1.00 90.62 147 ALA A O 1
ATOM 1150 N N . ALA A 1 148 ? -9.621 -0.539 1.078 1.00 89.94 148 ALA A N 1
ATOM 1151 C CA . ALA A 1 148 ? -8.878 0.355 1.959 1.00 89.94 148 ALA A CA 1
ATOM 1152 C C . ALA A 1 148 ? -9.799 1.380 2.647 1.00 89.94 148 ALA A C 1
ATOM 1154 O O . ALA A 1 148 ? -9.621 1.656 3.835 1.00 89.94 148 ALA A O 1
ATOM 1155 N N . LEU A 1 149 ? -10.820 1.891 1.948 1.00 90.62 149 LEU A N 1
ATOM 1156 C CA . LEU A 1 149 ? -11.851 2.742 2.551 1.00 90.62 149 LEU A CA 1
ATOM 1157 C C . LEU A 1 149 ? -12.671 1.981 3.597 1.00 90.62 149 LEU A C 1
ATOM 1159 O O . LEU A 1 149 ? -12.882 2.494 4.696 1.00 90.62 149 LEU A O 1
ATOM 1163 N N . LEU A 1 150 ? -13.087 0.748 3.294 1.00 90.81 150 LEU A N 1
ATOM 1164 C CA . LEU A 1 150 ? -13.817 -0.091 4.249 1.00 90.81 150 LEU A CA 1
ATOM 1165 C C . LEU A 1 150 ? -12.974 -0.415 5.494 1.00 90.81 150 LEU A C 1
ATOM 1167 O O . LEU A 1 150 ? -13.489 -0.427 6.613 1.00 90.81 150 LEU A O 1
ATOM 1171 N N . LEU A 1 151 ? -11.666 -0.632 5.323 1.00 90.88 151 LEU A N 1
ATOM 1172 C CA . LEU A 1 151 ? -10.731 -0.773 6.439 1.00 90.88 151 LEU A CA 1
ATOM 1173 C C . LEU A 1 151 ? -10.659 0.514 7.266 1.00 90.88 151 LEU A C 1
ATOM 1175 O O . LEU A 1 151 ? -10.724 0.441 8.490 1.00 90.88 151 LEU A O 1
ATOM 1179 N N . GLY A 1 152 ? -10.589 1.684 6.626 1.00 89.19 152 GLY A N 1
ATOM 1180 C CA . GLY A 1 152 ? -10.628 2.979 7.312 1.00 89.19 152 GLY A CA 1
ATOM 1181 C C . GLY A 1 152 ? -11.876 3.142 8.186 1.00 89.19 152 GLY A C 1
ATOM 1182 O O . GLY A 1 152 ? -11.760 3.446 9.372 1.00 89.19 152 GLY A O 1
ATOM 1183 N N . GLN A 1 153 ? -13.052 2.821 7.639 1.00 89.69 153 GLN A N 1
ATOM 1184 C CA . GLN A 1 153 ? -14.318 2.833 8.383 1.00 89.69 153 GLN A CA 1
ATOM 1185 C C . GLN A 1 153 ? -14.299 1.875 9.580 1.00 89.69 153 GLN A C 1
ATOM 1187 O O . GLN A 1 153 ? -14.808 2.207 10.652 1.00 89.69 153 GLN A O 1
ATOM 1192 N N . LEU A 1 154 ? -13.696 0.691 9.424 1.00 88.75 154 LEU A N 1
ATOM 1193 C CA . LEU A 1 154 ? -13.513 -0.243 10.531 1.00 88.75 154 LEU A CA 1
ATOM 1194 C C . LEU A 1 154 ? -12.632 0.366 11.634 1.00 88.75 154 LEU A C 1
ATOM 1196 O O . LEU A 1 154 ? -12.986 0.270 12.809 1.00 88.75 154 LEU A O 1
ATOM 1200 N N . GLY A 1 155 ? -11.539 1.038 11.268 1.00 87.62 155 GLY A N 1
ATOM 1201 C CA . GLY A 1 155 ? -10.666 1.734 12.219 1.00 87.62 155 GLY A CA 1
ATOM 1202 C C . GLY A 1 155 ? -11.392 2.798 13.038 1.00 87.62 155 GLY A C 1
ATOM 1203 O O . GLY A 1 155 ? -11.278 2.812 14.263 1.00 87.62 155 GLY A O 1
ATOM 1204 N N . ASP A 1 156 ? -12.224 3.619 12.398 1.00 87.75 156 ASP A N 1
ATOM 1205 C CA . ASP A 1 156 ? -13.012 4.649 13.089 1.00 87.75 156 ASP A CA 1
ATOM 1206 C C . ASP A 1 156 ? -13.987 4.043 14.117 1.00 87.75 156 ASP A C 1
ATOM 1208 O O . ASP A 1 156 ? -14.178 4.563 15.227 1.00 87.75 156 ASP A O 1
ATOM 1212 N N . ILE A 1 157 ? -14.595 2.901 13.782 1.00 85.25 157 ILE A N 1
ATOM 1213 C CA . ILE A 1 157 ? -15.492 2.167 14.686 1.00 85.25 157 ILE A CA 1
ATOM 1214 C C . ILE A 1 157 ? -14.715 1.603 15.883 1.00 85.25 157 ILE A C 1
ATOM 1216 O O . ILE A 1 157 ? -15.191 1.632 17.024 1.00 85.25 157 ILE A O 1
ATOM 1220 N N . GLU A 1 158 ? -13.507 1.093 15.663 1.00 83.81 158 GLU A N 1
ATOM 1221 C CA . GLU A 1 158 ? -12.688 0.563 16.750 1.00 83.81 158 GLU A CA 1
ATOM 1222 C C . GLU A 1 158 ? -12.192 1.654 17.695 1.00 83.81 158 GLU A C 1
ATOM 1224 O O . GLU A 1 158 ? -12.283 1.491 18.920 1.00 83.81 158 GLU A O 1
ATOM 1229 N N . ASP A 1 159 ? -11.767 2.787 17.146 1.00 84.06 159 ASP A N 1
ATOM 1230 C CA . ASP A 1 159 ? -11.335 3.956 17.903 1.00 84.06 159 ASP A CA 1
ATOM 1231 C C . ASP A 1 159 ? -12.478 4.548 18.727 1.00 84.06 159 ASP A C 1
ATOM 1233 O O . ASP A 1 159 ? -12.311 4.871 19.910 1.00 84.06 159 ASP A O 1
ATOM 1237 N N . THR A 1 160 ? -13.676 4.654 18.149 1.00 81.56 160 THR A N 1
ATOM 1238 C CA . THR A 1 160 ? -14.864 5.102 18.890 1.00 81.56 160 THR A CA 1
ATOM 1239 C C . THR A 1 160 ? -15.221 4.118 20.003 1.00 81.56 160 THR A C 1
ATOM 1241 O O . THR A 1 160 ? -15.429 4.533 21.149 1.00 81.56 160 THR A O 1
ATOM 1244 N N . LYS A 1 161 ? -15.189 2.806 19.739 1.00 82.25 161 LYS A N 1
ATOM 1245 C CA . LYS A 1 161 ? -15.396 1.770 20.764 1.00 82.25 161 LYS A CA 1
ATOM 1246 C C . LYS A 1 161 ? -14.328 1.824 21.860 1.00 82.25 161 LYS A C 1
ATOM 1248 O O . LYS A 1 161 ? -14.634 1.554 23.025 1.00 82.25 161 LYS A O 1
ATOM 1253 N N . ALA A 1 162 ? -13.076 2.128 21.526 1.00 82.50 162 ALA A N 1
ATOM 1254 C CA . ALA A 1 162 ? -11.992 2.287 22.493 1.00 82.50 162 ALA A CA 1
ATOM 1255 C C . ALA A 1 162 ? -12.214 3.518 23.385 1.00 82.50 162 ALA A C 1
ATOM 1257 O O . ALA A 1 162 ? -12.170 3.395 24.611 1.00 82.50 162 ALA A O 1
ATOM 1258 N N . LYS A 1 163 ? -12.565 4.668 22.796 1.00 84.06 163 LYS A N 1
ATOM 1259 C CA . LYS A 1 163 ? -12.900 5.905 23.527 1.00 84.06 163 LYS A CA 1
ATOM 1260 C C . LYS A 1 163 ? -14.087 5.713 24.468 1.00 84.06 163 LYS A C 1
ATOM 1262 O O . LYS A 1 163 ? -14.024 6.117 25.629 1.00 84.06 163 LYS A O 1
ATOM 1267 N N . VAL A 1 164 ? -15.147 5.044 24.007 1.00 82.06 164 VAL A N 1
ATOM 1268 C CA . VAL A 1 164 ? -16.311 4.714 24.842 1.00 82.06 164 VAL A CA 1
ATOM 1269 C C . VAL A 1 164 ? -15.884 3.824 26.008 1.00 82.06 164 VAL A C 1
ATOM 1271 O O . VAL A 1 164 ? -16.155 4.165 27.157 1.00 82.06 164 VAL A O 1
ATOM 1274 N N . ARG A 1 165 ? -15.152 2.731 25.753 1.00 81.56 165 ARG A N 1
ATOM 1275 C CA . ARG A 1 165 ? -14.638 1.845 26.816 1.00 81.56 165 ARG A CA 1
ATOM 1276 C C . ARG A 1 165 ? -13.792 2.597 27.846 1.00 81.56 165 ARG A C 1
ATOM 1278 O O . ARG A 1 165 ? -14.007 2.407 29.040 1.00 81.56 165 ARG A O 1
ATOM 1285 N N . ALA A 1 166 ? -12.891 3.474 27.404 1.00 80.38 166 ALA A N 1
ATOM 1286 C CA . ALA A 1 166 ? -12.080 4.310 28.287 1.00 80.38 166 ALA A CA 1
ATOM 1287 C C . ALA A 1 166 ? -12.942 5.274 29.123 1.00 80.38 166 ALA A C 1
ATOM 1289 O O . ALA A 1 166 ? -12.729 5.410 30.326 1.00 80.38 166 ALA A O 1
ATOM 1290 N N . SER A 1 167 ? -13.975 5.878 28.527 1.00 80.19 167 SER A N 1
ATOM 1291 C CA . SER A 1 167 ? -14.932 6.733 29.242 1.00 80.19 167 SER A CA 1
ATOM 1292 C C . SER A 1 167 ? -15.693 5.969 30.332 1.00 80.19 167 SER A C 1
ATOM 1294 O O . SER A 1 167 ? -15.785 6.436 31.468 1.00 80.19 167 SER A O 1
ATOM 1296 N N . TRP A 1 168 ? -16.187 4.765 30.028 1.00 72.56 168 TRP A N 1
ATOM 1297 C CA . TRP A 1 168 ? -16.840 3.901 31.018 1.00 72.56 168 TRP A CA 1
ATOM 1298 C C . TRP A 1 168 ? -15.877 3.445 32.122 1.00 72.56 168 TRP A C 1
ATOM 1300 O O . TRP A 1 168 ? -16.277 3.376 33.285 1.00 72.56 168 TRP A O 1
ATOM 1310 N N . ALA A 1 169 ? -14.615 3.162 31.787 1.00 74.50 169 ALA A N 1
ATOM 1311 C CA . ALA A 1 169 ? -13.587 2.808 32.762 1.00 74.50 169 ALA A CA 1
ATOM 1312 C C . ALA A 1 169 ? -13.278 3.975 33.718 1.00 74.50 169 ALA A C 1
ATOM 1314 O O . ALA A 1 169 ? -13.260 3.770 34.932 1.00 74.50 169 ALA A O 1
ATOM 1315 N N . ASN A 1 170 ? -13.150 5.201 33.198 1.00 71.44 170 ASN A N 1
ATOM 1316 C CA . ASN A 1 170 ? -12.968 6.405 34.013 1.00 71.44 170 ASN A CA 1
ATOM 1317 C C . ASN A 1 170 ? -14.185 6.679 34.908 1.00 71.44 170 ASN A C 1
ATOM 1319 O O . ASN A 1 170 ? -14.019 6.923 36.100 1.00 71.44 170 ASN A O 1
ATOM 1323 N N . ARG A 1 171 ? -15.415 6.515 34.394 1.00 60.31 171 ARG A N 1
ATOM 1324 C CA . ARG A 1 171 ? -16.633 6.620 35.221 1.00 60.31 171 ARG A CA 1
ATOM 1325 C C . ARG A 1 171 ? -16.692 5.572 36.330 1.00 60.31 171 ARG A C 1
ATOM 1327 O O . ARG A 1 171 ? -17.189 5.875 37.406 1.00 60.31 171 ARG A O 1
ATOM 1334 N N . LYS A 1 172 ? -16.192 4.351 36.105 1.00 53.84 172 LYS A N 1
ATOM 1335 C CA . LYS A 1 172 ? -16.080 3.326 37.161 1.00 53.84 172 LYS A CA 1
ATOM 1336 C C . LYS A 1 172 ? -15.015 3.667 38.208 1.00 53.84 172 LYS A C 1
ATOM 1338 O O . LYS A 1 172 ? -15.196 3.309 39.369 1.00 53.84 172 LYS A O 1
ATOM 1343 N N . GLY A 1 173 ? -13.935 4.342 37.812 1.00 53.69 173 GLY A N 1
ATOM 1344 C CA . GLY A 1 173 ? -12.930 4.884 38.731 1.00 53.69 173 GLY A CA 1
ATOM 1345 C C . GLY A 1 173 ? -13.504 5.977 39.637 1.00 53.69 173 GLY A C 1
ATOM 1346 O O . GLY A 1 173 ? -13.303 5.929 40.849 1.00 53.69 173 GLY A O 1
ATOM 1347 N N . ASP A 1 174 ? -14.306 6.883 39.073 1.00 51.09 174 ASP A N 1
ATOM 1348 C CA . ASP A 1 174 ? -15.001 7.935 39.829 1.00 51.09 174 ASP A CA 1
ATOM 1349 C C . ASP A 1 174 ? -16.200 7.415 40.635 1.00 51.09 174 ASP A C 1
ATOM 1351 O O . ASP A 1 174 ? -16.484 7.930 41.713 1.00 51.09 174 ASP A O 1
ATOM 1355 N N . ALA A 1 175 ? -16.851 6.331 40.201 1.00 48.94 175 ALA A N 1
ATOM 1356 C CA . ALA A 1 175 ? -17.915 5.670 40.962 1.00 48.94 175 ALA A CA 1
ATOM 1357 C C . ALA A 1 175 ? -17.421 4.992 42.258 1.00 48.94 175 ALA A C 1
ATOM 1359 O O . ALA A 1 175 ? -18.241 4.580 43.073 1.00 48.94 175 ALA A O 1
ATOM 1360 N N . LYS A 1 176 ? -16.100 4.889 42.485 1.00 43.69 176 LYS A N 1
ATOM 1361 C CA . LYS A 1 176 ? -15.525 4.501 43.788 1.00 43.69 176 LYS A CA 1
ATOM 1362 C C . LYS A 1 176 ? -15.357 5.671 44.766 1.00 43.69 176 LYS A C 1
ATOM 1364 O O . LYS A 1 176 ? -15.004 5.435 45.919 1.00 43.69 176 LYS A O 1
ATOM 1369 N N . LYS A 1 177 ? -15.653 6.908 44.355 1.00 47.50 177 LYS A N 1
ATOM 1370 C CA . LYS A 1 177 ? -16.006 8.000 45.268 1.00 47.50 177 LYS A CA 1
ATOM 1371 C C . LYS A 1 177 ? -17.528 8.082 45.349 1.00 47.50 177 LYS A C 1
ATOM 1373 O O . LYS A 1 177 ? -18.142 9.005 44.823 1.00 47.50 177 LYS A O 1
ATOM 1378 N N . GLU A 1 178 ? -18.148 7.118 46.023 1.00 38.97 178 GLU A N 1
ATOM 1379 C CA . GLU A 1 178 ? -19.465 7.387 46.601 1.00 38.97 178 GLU A CA 1
ATOM 1380 C C . GLU A 1 178 ? -19.324 8.604 47.531 1.00 38.97 178 GLU A C 1
ATOM 1382 O O . GLU A 1 178 ? -18.467 8.586 48.425 1.00 38.97 178 GLU A O 1
ATOM 1387 N N . PRO A 1 179 ? -20.118 9.679 47.378 1.00 42.09 179 PRO A N 1
ATOM 1388 C CA . PRO A 1 179 ? -20.274 10.613 48.466 1.00 42.09 179 PRO A CA 1
ATOM 1389 C C . PRO A 1 179 ? -21.037 9.887 49.574 1.00 42.09 179 PRO A C 1
ATOM 1391 O O . PRO A 1 179 ? -22.179 9.463 49.395 1.00 42.09 179 PRO A O 1
ATOM 1394 N N . THR A 1 180 ? -20.401 9.855 50.743 1.00 45.66 180 THR A N 1
ATOM 1395 C CA . THR A 1 180 ? -21.013 9.759 52.073 1.00 45.66 180 THR A CA 1
ATOM 1396 C C . THR A 1 180 ? -21.688 8.432 52.437 1.00 45.66 180 THR A C 1
ATOM 1398 O O . THR A 1 180 ? -22.864 8.197 52.179 1.00 45.66 180 THR A O 1
ATOM 1401 N N . CYS A 1 181 ? -20.997 7.666 53.288 1.00 43.91 181 CYS A N 1
ATOM 1402 C CA . CYS A 1 181 ? -21.637 7.197 54.517 1.00 43.91 181 CYS A CA 1
ATOM 1403 C C . CYS A 1 181 ? -22.289 8.425 55.174 1.00 43.91 181 CYS A C 1
ATOM 1405 O O . CYS A 1 181 ? -21.615 9.206 55.843 1.00 43.91 181 CYS A O 1
ATOM 1407 N N . PHE A 1 182 ? -23.564 8.677 54.880 1.00 55.50 182 PHE A N 1
ATOM 1408 C CA . PHE A 1 182 ? -24.311 9.733 55.544 1.00 55.50 182 PHE A CA 1
ATOM 1409 C C . PHE A 1 182 ? -24.407 9.338 57.011 1.00 55.50 182 PHE A C 1
ATOM 1411 O O . PHE A 1 182 ? -25.007 8.321 57.372 1.00 55.50 182 PHE A O 1
ATOM 1418 N N . SER A 1 183 ? -23.764 10.119 57.868 1.00 64.56 183 SER A N 1
ATOM 1419 C CA . SER A 1 183 ? -23.863 9.901 59.297 1.00 64.56 183 SER A CA 1
ATOM 1420 C C . SER A 1 183 ? -25.297 10.200 59.737 1.00 64.56 183 SER A C 1
ATOM 1422 O O . SER A 1 183 ? -26.021 10.983 59.119 1.00 64.56 183 SER A O 1
ATOM 1424 N N . ARG A 1 184 ? -25.722 9.625 60.865 1.00 72.06 184 ARG A N 1
ATOM 1425 C CA . ARG A 1 184 ? -27.006 9.960 61.508 1.00 72.06 184 ARG A CA 1
ATOM 1426 C C . ARG A 1 184 ? -27.221 11.479 61.622 1.00 72.06 184 ARG A C 1
ATOM 1428 O O . ARG A 1 184 ? -28.348 11.953 61.515 1.00 72.06 184 ARG A O 1
ATOM 1435 N N . ARG A 1 185 ? -26.136 12.232 61.827 1.00 73.06 185 ARG A N 1
ATOM 1436 C CA . ARG A 1 185 ? -26.137 13.692 61.941 1.00 73.06 185 ARG A CA 1
ATOM 1437 C C . ARG A 1 185 ? -26.509 14.376 60.626 1.00 73.06 185 ARG A C 1
ATOM 1439 O O . ARG A 1 185 ? -27.235 15.363 60.667 1.00 73.06 185 ARG A O 1
ATOM 1446 N N . ASP A 1 186 ? -26.087 13.835 59.489 1.00 77.06 186 ASP A N 1
ATOM 1447 C CA . ASP A 1 186 ? -26.384 14.408 58.173 1.00 77.06 186 ASP A CA 1
ATOM 1448 C C . ASP A 1 186 ? -27.868 14.252 57.830 1.00 77.06 186 ASP A C 1
ATOM 1450 O O . ASP A 1 186 ? -28.511 15.218 57.418 1.00 77.06 186 ASP A O 1
ATOM 1454 N N . PHE A 1 187 ? -28.449 13.081 58.120 1.00 74.38 187 PHE A N 1
ATOM 1455 C CA . PHE A 1 187 ? -29.895 12.858 58.002 1.00 74.38 187 PHE A CA 1
ATOM 1456 C C . PHE A 1 187 ? -30.697 13.772 58.933 1.00 74.38 187 PHE A C 1
ATOM 1458 O O . PHE A 1 187 ? -31.697 14.359 58.526 1.00 74.38 187 PHE A O 1
ATOM 1465 N N . PHE A 1 188 ? -30.237 13.943 60.173 1.00 74.62 188 PHE A N 1
ATOM 1466 C CA . PHE A 1 188 ? -30.902 14.796 61.155 1.00 74.62 188 PHE A CA 1
ATOM 1467 C C . PHE A 1 188 ? -30.901 16.275 60.735 1.00 74.62 188 PHE A C 1
ATOM 1469 O O . PHE A 1 188 ? -31.925 16.949 60.813 1.00 74.62 188 PHE A O 1
ATOM 1476 N N . VAL A 1 189 ? -29.765 16.782 60.242 1.00 78.00 189 VAL A N 1
ATOM 1477 C CA . VAL A 1 189 ? -29.643 18.166 59.755 1.00 78.00 189 VAL A CA 1
ATOM 1478 C C . VAL A 1 189 ? -30.467 18.385 58.484 1.00 78.00 189 VAL A C 1
ATOM 1480 O O . VAL A 1 189 ? -31.087 19.440 58.350 1.00 78.00 189 VAL A O 1
ATOM 1483 N N . ALA A 1 190 ? -30.517 17.406 57.575 1.00 76.31 190 ALA A N 1
ATOM 1484 C CA . ALA A 1 190 ? -31.353 17.476 56.376 1.00 76.31 190 ALA A CA 1
ATOM 1485 C C . ALA A 1 190 ? -32.849 17.567 56.727 1.00 76.31 190 ALA A C 1
ATOM 1487 O O . ALA A 1 190 ? -33.549 18.440 56.213 1.00 76.31 190 ALA A O 1
ATOM 1488 N N . LEU A 1 191 ? -33.316 16.745 57.674 1.00 79.69 191 LEU A N 1
ATOM 1489 C CA . LEU A 1 191 ? -34.710 16.753 58.128 1.00 79.69 191 LEU A CA 1
ATOM 1490 C C . LEU A 1 191 ? -35.092 18.071 58.816 1.00 79.69 191 LEU A C 1
ATOM 1492 O O . LEU A 1 191 ? -36.153 18.626 58.523 1.00 79.69 191 LEU A O 1
ATOM 1496 N N . LEU A 1 192 ? -34.204 18.635 59.640 1.00 79.00 192 LEU A N 1
ATOM 1497 C CA . LEU A 1 192 ? -34.422 19.955 60.243 1.00 79.00 192 LEU A CA 1
ATOM 1498 C C . LEU A 1 192 ? -34.499 21.072 59.194 1.00 79.00 192 LEU A C 1
ATOM 1500 O O . LEU A 1 192 ? -35.393 21.911 59.259 1.00 79.00 192 LEU A O 1
ATOM 1504 N N . LYS A 1 193 ? -33.598 21.073 58.202 1.00 75.69 193 LYS A N 1
ATOM 1505 C CA . LYS A 1 193 ? -33.616 22.062 57.109 1.00 75.69 193 LYS A CA 1
ATOM 1506 C C . LYS A 1 193 ? -34.872 21.964 56.243 1.00 75.69 193 LYS A C 1
ATOM 1508 O O . LYS A 1 193 ? -35.304 22.970 55.698 1.00 75.69 193 LYS A O 1
ATOM 1513 N N . SER A 1 194 ? -35.456 20.772 56.136 1.00 69.50 194 SER A N 1
ATOM 1514 C CA . SER A 1 194 ? -36.701 20.534 55.399 1.00 69.50 194 SER A CA 1
ATOM 1515 C C . SER A 1 194 ? -37.976 20.923 56.164 1.00 69.50 194 SER A C 1
ATOM 1517 O O . SER A 1 194 ? -39.069 20.777 55.625 1.00 69.50 194 SER A O 1
ATOM 1519 N N . GLY A 1 195 ? -37.854 21.424 57.402 1.00 70.44 195 GLY A N 1
ATOM 1520 C CA . GLY A 1 195 ? -38.984 21.909 58.203 1.00 70.44 195 GLY A CA 1
ATOM 1521 C C . GLY A 1 195 ? -39.645 20.857 59.097 1.00 70.44 195 GLY A C 1
ATOM 1522 O O . GLY A 1 195 ? -40.714 21.112 59.647 1.00 70.44 195 GLY A O 1
ATOM 1523 N N . THR A 1 196 ? -39.031 19.682 59.276 1.00 75.38 196 THR A N 1
ATOM 1524 C CA . THR A 1 196 ? -39.573 18.657 60.178 1.00 75.38 196 THR A CA 1
ATOM 1525 C C . THR A 1 196 ? -39.316 19.059 61.646 1.00 75.38 196 THR A C 1
ATOM 1527 O O . THR A 1 196 ? -38.168 19.360 61.993 1.00 75.38 196 THR A O 1
ATOM 1530 N N . PRO A 1 197 ? -40.339 19.075 62.529 1.00 75.88 197 PRO A N 1
ATOM 1531 C CA . PRO A 1 197 ? -40.179 19.449 63.935 1.00 75.88 197 PRO A CA 1
ATOM 1532 C C . PRO A 1 197 ? -39.175 18.552 64.658 1.00 75.88 197 PRO A C 1
ATOM 1534 O O . PRO A 1 197 ? -39.225 17.326 64.542 1.00 75.88 197 PRO A O 1
ATOM 1537 N N . LYS A 1 198 ? -38.262 19.159 65.424 1.00 70.25 198 LYS A N 1
ATOM 1538 C CA . LYS A 1 198 ? -37.161 18.453 66.100 1.00 70.25 198 LYS A CA 1
ATOM 1539 C C . LYS A 1 198 ? -37.671 17.359 67.040 1.00 70.25 198 LYS A C 1
ATOM 1541 O O . LYS A 1 198 ? -37.088 16.287 67.097 1.00 70.25 198 LYS A O 1
ATOM 1546 N N . ASP A 1 199 ? -38.779 17.615 67.713 1.00 77.12 199 ASP A N 1
ATOM 1547 C CA . ASP A 1 199 ? -39.535 16.730 68.600 1.00 77.12 199 ASP A CA 1
ATOM 1548 C C . ASP A 1 199 ? -40.021 15.431 67.932 1.00 77.12 199 ASP A C 1
ATOM 1550 O O . ASP A 1 199 ? -40.146 14.416 68.613 1.00 77.12 199 ASP A O 1
ATOM 1554 N N . LYS A 1 200 ? -40.217 15.423 66.606 1.00 71.06 200 LYS A N 1
ATOM 1555 C CA . LYS A 1 200 ? -40.575 14.215 65.841 1.00 71.06 200 LYS A CA 1
ATOM 1556 C C . LYS A 1 200 ? -39.371 13.420 65.343 1.00 71.06 200 LYS A C 1
ATOM 1558 O O . LYS A 1 200 ? -39.529 12.271 64.961 1.00 71.06 200 LYS A O 1
ATOM 1563 N N . ILE A 1 201 ? -38.191 14.034 65.303 1.00 71.19 201 ILE A N 1
ATOM 1564 C CA . ILE A 1 201 ? -36.956 13.438 64.769 1.00 71.19 201 ILE A CA 1
ATOM 1565 C C . ILE A 1 201 ? -36.062 12.953 65.918 1.00 71.19 201 ILE A C 1
ATOM 1567 O O . ILE A 1 201 ? -35.314 11.978 65.789 1.00 71.19 201 ILE A O 1
ATOM 1571 N N . ASP A 1 202 ? -36.101 13.664 67.046 1.00 66.88 202 ASP A N 1
ATOM 1572 C CA . ASP A 1 202 ? -35.279 13.379 68.209 1.00 66.88 202 ASP A CA 1
ATOM 1573 C C . ASP A 1 202 ? -35.659 12.017 68.802 1.00 66.88 202 ASP A C 1
ATOM 1575 O O . ASP A 1 202 ? -36.829 11.683 68.954 1.00 66.88 202 ASP A O 1
ATOM 1579 N N . ARG A 1 203 ? -34.640 11.208 69.110 1.00 74.56 203 ARG A N 1
ATOM 1580 C CA . ARG A 1 203 ? -34.738 9.798 69.551 1.00 74.56 203 ARG A CA 1
ATOM 1581 C C . ARG A 1 203 ? -35.198 8.758 68.517 1.00 74.56 203 ARG A C 1
ATOM 1583 O O . ARG A 1 203 ? -35.166 7.576 68.852 1.00 74.56 203 ARG A O 1
ATOM 1590 N N . LEU A 1 204 ? -35.502 9.120 67.265 1.00 78.38 204 LEU A N 1
ATOM 1591 C CA . LEU A 1 204 ? -35.802 8.109 66.239 1.00 78.38 204 LEU A CA 1
ATOM 1592 C C . LEU A 1 204 ? -34.560 7.275 65.877 1.00 78.38 204 LEU A C 1
ATOM 1594 O O . LEU A 1 204 ? -33.472 7.842 65.733 1.00 78.38 204 LEU A O 1
ATOM 1598 N N . PRO A 1 205 ? -34.657 5.950 65.682 1.00 77.75 205 PRO A N 1
ATOM 1599 C CA . PRO A 1 205 ? -33.551 5.126 65.195 1.00 77.75 205 PRO A CA 1
ATOM 1600 C C . PRO A 1 205 ? -33.037 5.597 63.828 1.00 77.75 205 PRO A C 1
ATOM 1602 O O . PRO A 1 205 ? -33.788 6.105 63.002 1.00 77.75 205 PRO A O 1
ATOM 1605 N N . THR A 1 206 ? -31.745 5.398 63.542 1.00 73.25 206 THR A N 1
ATOM 1606 C CA . THR A 1 206 ? -31.119 5.899 62.297 1.00 73.25 206 THR A CA 1
ATOM 1607 C C . THR A 1 206 ? -31.813 5.376 61.036 1.00 73.25 206 THR A C 1
ATOM 1609 O O . THR A 1 206 ? -31.879 6.083 60.040 1.00 73.25 206 THR A O 1
ATOM 1612 N N . LYS A 1 207 ? -32.388 4.169 61.094 1.00 74.38 207 LYS A N 1
ATOM 1613 C CA . LYS A 1 207 ? -33.153 3.577 59.989 1.00 74.38 207 LYS A CA 1
ATOM 1614 C C . LYS A 1 207 ? -34.413 4.380 59.651 1.00 74.38 207 LYS A C 1
ATOM 1616 O O . LYS A 1 207 ? -34.711 4.557 58.478 1.00 74.38 207 LYS A O 1
ATOM 1621 N N . GLU A 1 208 ? -35.107 4.910 60.652 1.00 77.12 208 GLU A N 1
ATOM 1622 C CA . GLU A 1 208 ? -36.333 5.693 60.449 1.00 77.12 208 GLU A CA 1
ATOM 1623 C C . GLU A 1 208 ? -36.027 7.098 59.920 1.00 77.12 208 GLU A C 1
ATOM 1625 O O . GLU A 1 208 ? -36.750 7.609 59.072 1.00 77.12 208 GLU A O 1
ATOM 1630 N N . LEU A 1 209 ? -34.886 7.680 60.308 1.00 73.81 209 LEU A N 1
ATOM 1631 C CA . LEU A 1 209 ? -34.402 8.943 59.733 1.00 73.81 209 LEU A CA 1
ATOM 1632 C C . LEU A 1 209 ? -34.099 8.827 58.233 1.00 73.81 209 LEU A C 1
ATOM 1634 O O . LEU A 1 209 ? -34.357 9.760 57.476 1.00 73.81 209 LEU A O 1
ATOM 1638 N N . VAL A 1 210 ? -33.563 7.682 57.798 1.00 74.44 210 VAL A N 1
ATOM 1639 C CA . VAL A 1 210 ? -33.296 7.407 56.377 1.00 74.44 210 VAL A CA 1
ATOM 1640 C C . VAL A 1 210 ? -34.603 7.299 55.593 1.00 74.44 210 VAL A C 1
ATOM 1642 O O . VAL A 1 210 ? -34.704 7.863 54.505 1.00 74.44 210 VAL A O 1
ATOM 1645 N N . VAL A 1 211 ? -35.604 6.612 56.153 1.00 78.44 211 VAL A N 1
ATOM 1646 C CA . VAL A 1 211 ? -36.930 6.464 55.533 1.00 78.44 211 VAL A CA 1
ATOM 1647 C C . VAL A 1 211 ? -37.615 7.823 55.392 1.00 78.44 211 VAL A C 1
ATOM 1649 O O . VAL A 1 211 ? -38.006 8.176 54.283 1.00 78.44 211 VAL A O 1
ATOM 1652 N N . LEU A 1 212 ? -37.653 8.625 56.461 1.00 73.44 212 LEU A N 1
ATOM 1653 C CA . LEU A 1 212 ? -38.236 9.970 56.428 1.00 73.44 212 LEU A CA 1
ATOM 1654 C C . LEU A 1 212 ? -37.530 10.880 55.418 1.00 73.44 212 LEU A C 1
ATOM 1656 O O . LEU A 1 212 ? -38.179 11.599 54.664 1.00 73.44 212 LEU A O 1
ATOM 1660 N N . ASN A 1 213 ? -36.197 10.828 55.348 1.00 71.56 213 ASN A N 1
ATOM 1661 C CA . ASN A 1 213 ? -35.458 11.624 54.370 1.00 71.56 213 ASN A CA 1
ATOM 1662 C C . ASN A 1 213 ? -35.784 11.195 52.925 1.00 71.56 213 ASN A C 1
ATOM 1664 O O . ASN A 1 213 ? -35.939 12.031 52.039 1.00 71.56 213 ASN A O 1
ATOM 1668 N N . TRP A 1 214 ? -35.939 9.892 52.680 1.00 72.56 214 TRP A N 1
ATOM 1669 C CA . TRP A 1 214 ? -36.310 9.360 51.366 1.00 72.56 214 TRP A CA 1
ATOM 1670 C C . TRP A 1 214 ? -37.746 9.719 50.959 1.00 72.56 214 TRP A C 1
ATOM 1672 O O . TRP A 1 214 ? -38.005 10.004 49.787 1.00 72.56 214 TRP A O 1
ATOM 1682 N N . GLU A 1 215 ? -38.678 9.732 51.911 1.00 71.94 215 GLU A N 1
ATOM 1683 C CA . GLU A 1 215 ? -40.057 10.185 51.704 1.00 71.94 215 GLU A CA 1
ATOM 1684 C C . GLU A 1 215 ? -40.110 11.678 51.369 1.00 71.94 215 GLU A C 1
ATOM 1686 O O . GLU A 1 215 ? -40.748 12.058 50.389 1.00 71.94 215 GLU A O 1
ATOM 1691 N N . MET A 1 216 ? -39.327 12.505 52.063 1.00 67.06 216 MET A N 1
ATOM 1692 C CA . MET A 1 216 ? -39.224 13.938 51.769 1.00 67.06 216 MET A CA 1
ATOM 1693 C C . MET A 1 216 ? -38.628 14.215 50.382 1.00 67.06 216 MET A C 1
ATOM 1695 O O . MET A 1 216 ? -39.130 15.068 49.653 1.00 67.06 216 MET A O 1
ATOM 1699 N N . VAL A 1 217 ? -37.599 13.470 49.959 1.00 63.28 217 VAL A N 1
ATOM 1700 C CA . VAL A 1 217 ? -37.036 13.586 48.597 1.00 63.28 217 VAL A CA 1
ATOM 1701 C C . VAL A 1 217 ? -38.071 13.214 47.528 1.00 63.28 217 VAL A C 1
ATOM 1703 O O . VAL A 1 217 ? -38.097 13.802 46.442 1.00 63.28 217 VAL A O 1
ATOM 1706 N N . LYS A 1 218 ? -38.944 12.243 47.817 1.00 58.75 218 LYS A N 1
ATOM 1707 C CA . LYS A 1 218 ? -40.043 11.862 46.922 1.00 58.75 218 LYS A CA 1
ATOM 1708 C C . LYS A 1 218 ? -41.136 12.928 46.868 1.00 58.75 218 LYS A C 1
ATOM 1710 O O . LYS A 1 218 ? -41.605 13.220 45.769 1.00 58.75 218 LYS A O 1
ATOM 1715 N N . ASP A 1 219 ? -41.500 13.524 47.998 1.00 60.47 219 ASP A N 1
ATOM 1716 C CA . ASP A 1 219 ? -42.514 14.581 48.057 1.00 60.47 219 ASP A CA 1
ATOM 1717 C C . ASP A 1 219 ? -42.022 15.890 47.431 1.00 60.47 219 ASP A C 1
ATOM 1719 O O . ASP A 1 219 ? -42.765 16.515 46.677 1.00 60.47 219 ASP A O 1
ATOM 1723 N N . GLN A 1 220 ? -40.743 16.244 47.590 1.00 56.16 220 GLN A N 1
ATOM 1724 C CA . GLN A 1 220 ? -40.132 17.360 46.856 1.00 56.16 220 GLN A CA 1
ATOM 1725 C C . GLN A 1 220 ? -40.138 17.139 45.337 1.00 56.16 220 GLN A C 1
ATOM 1727 O O . GLN A 1 220 ? -40.365 18.078 44.576 1.00 56.16 220 GLN A O 1
ATOM 1732 N N . ARG A 1 221 ? -39.948 15.896 44.872 1.00 51.72 221 ARG A N 1
ATOM 1733 C CA . ARG A 1 221 ? -40.066 15.551 43.443 1.00 51.72 221 ARG A CA 1
ATOM 1734 C C . ARG A 1 221 ? -41.506 15.573 42.929 1.00 51.72 221 ARG A C 1
ATOM 1736 O O . ARG A 1 221 ? -41.702 15.805 41.741 1.00 51.72 221 ARG A O 1
ATOM 1743 N N . LYS A 1 222 ? -42.499 15.327 43.789 1.00 49.78 222 LYS A N 1
ATOM 1744 C CA . LYS A 1 222 ? -43.928 15.361 43.430 1.00 49.78 222 LYS A CA 1
ATOM 1745 C C . LYS A 1 222 ? -44.547 16.760 43.534 1.00 49.78 222 LYS A C 1
ATOM 1747 O O . LYS A 1 222 ? -45.487 17.041 42.802 1.00 49.78 222 LYS A O 1
ATOM 1752 N N . GLY A 1 223 ? -44.019 17.629 44.398 1.00 44.75 223 GLY A N 1
ATOM 1753 C CA . GLY A 1 223 ? -44.460 19.019 44.576 1.00 44.75 223 GLY A CA 1
ATOM 1754 C C . GLY A 1 223 ? -43.839 20.030 43.602 1.00 44.75 223 GLY A C 1
ATOM 1755 O O . GLY A 1 223 ? -44.239 21.192 43.596 1.00 44.75 223 GLY A O 1
ATOM 1756 N N . GLY A 1 224 ? -42.883 19.612 42.765 1.00 39.78 224 GLY A N 1
ATOM 1757 C CA . GLY A 1 224 ? -42.241 20.450 41.749 1.00 39.78 224 GLY A CA 1
ATOM 1758 C C . GLY A 1 224 ? -43.135 20.714 40.536 1.00 39.78 224 GLY A C 1
ATOM 1759 O O . GLY A 1 224 ? -42.935 20.136 39.469 1.00 39.78 224 GLY A O 1
ATOM 1760 N N . LYS A 1 225 ? -44.121 21.601 40.696 1.00 31.36 225 LYS A N 1
ATOM 1761 C CA . LYS A 1 225 ? -44.781 22.304 39.591 1.00 31.36 225 LYS A CA 1
ATOM 1762 C C . LYS A 1 225 ? -43.738 23.254 38.981 1.00 31.36 225 LYS A C 1
ATOM 1764 O O . LYS A 1 225 ? -43.291 24.179 39.651 1.00 31.36 225 LYS A O 1
ATOM 1769 N N . TRP A 1 226 ? -43.299 22.992 37.751 1.00 33.66 226 TRP A N 1
ATOM 1770 C CA . TRP A 1 226 ? -42.364 23.857 37.024 1.00 33.66 226 TRP A CA 1
ATOM 1771 C C . TRP A 1 226 ? -43.077 25.156 36.619 1.00 33.66 226 TRP A C 1
ATOM 1773 O O . TRP A 1 226 ? -43.704 25.218 35.566 1.00 33.66 226 TRP A O 1
ATOM 1783 N N . GLU A 1 227 ? -43.002 26.184 37.458 1.00 30.06 227 GLU A N 1
ATOM 1784 C CA . GLU A 1 227 ? -43.173 27.581 37.049 1.00 30.06 227 GLU A CA 1
ATOM 1785 C C . GLU A 1 227 ? -41.786 28.258 37.085 1.00 30.06 227 GLU A C 1
ATOM 1787 O O . GLU A 1 227 ? -40.982 27.980 37.972 1.00 30.06 227 GLU A O 1
ATOM 1792 N N . ALA A 1 228 ? -41.505 29.041 36.034 1.00 43.91 228 ALA A N 1
ATOM 1793 C CA . ALA A 1 228 ? -40.258 29.721 35.644 1.00 43.91 228 ALA A CA 1
ATOM 1794 C C . ALA A 1 228 ? -39.411 30.278 36.814 1.00 43.91 228 ALA A C 1
ATOM 1796 O O . ALA A 1 228 ? -39.958 30.768 37.789 1.00 43.91 228 ALA A O 1
ATOM 1797 N N . GLU A 1 229 ? -38.075 30.253 36.806 1.00 37.91 229 GLU A N 1
ATOM 1798 C CA . GLU A 1 229 ? -37.170 30.798 35.788 1.00 37.91 229 GLU A CA 1
ATOM 1799 C C . GLU A 1 229 ? -35.886 29.954 35.661 1.00 37.91 229 GLU A C 1
ATOM 1801 O O . GLU A 1 229 ? -35.071 29.865 36.578 1.00 37.91 229 GLU A O 1
ATOM 1806 N N . MET A 1 230 ? -35.647 29.389 34.480 1.00 33.19 230 MET A N 1
ATOM 1807 C CA . MET A 1 230 ? -34.284 29.201 33.980 1.00 33.19 230 MET A CA 1
ATOM 1808 C C . MET A 1 230 ? -34.146 30.147 32.787 1.00 33.19 230 MET A C 1
ATOM 1810 O O . MET A 1 230 ? -35.048 30.149 31.942 1.00 33.19 230 MET A O 1
ATOM 1814 N N . PRO A 1 231 ? -33.065 30.939 32.664 1.00 37.69 231 PRO A N 1
ATOM 1815 C CA . PRO A 1 231 ? -32.781 31.575 31.389 1.00 37.69 231 PRO A CA 1
ATOM 1816 C C . PRO A 1 231 ? -32.672 30.460 30.346 1.00 37.69 231 PRO A C 1
ATOM 1818 O O . PRO A 1 231 ? -31.999 29.451 30.579 1.00 37.69 231 PRO A O 1
ATOM 1821 N N . ALA A 1 232 ? -33.404 30.610 29.240 1.00 48.00 232 ALA A N 1
ATOM 1822 C CA . ALA A 1 232 ? -33.418 29.626 28.168 1.00 48.00 232 ALA A CA 1
ATOM 1823 C C . ALA A 1 232 ? -31.971 29.262 27.787 1.00 48.00 232 ALA A C 1
ATOM 1825 O O . ALA A 1 232 ? -31.133 30.165 27.678 1.00 48.00 232 ALA A O 1
ATOM 1826 N N . PRO A 1 233 ? -31.645 27.968 27.606 1.00 49.00 233 PRO A N 1
ATOM 1827 C CA . PRO A 1 233 ? -30.319 27.592 27.150 1.00 49.00 233 PRO A CA 1
ATOM 1828 C C . PRO A 1 233 ? -30.053 28.311 25.821 1.00 49.00 233 PRO A C 1
ATOM 1830 O O . PRO A 1 233 ? -30.940 28.324 24.960 1.00 49.00 233 PRO A O 1
ATOM 1833 N N . PRO A 1 234 ? -28.877 28.940 25.640 1.00 43.75 234 PRO A N 1
ATOM 1834 C CA . PRO A 1 234 ? -28.565 29.580 24.375 1.00 43.75 234 PRO A CA 1
ATOM 1835 C C . PRO A 1 234 ? -28.680 28.529 23.272 1.00 43.75 234 PRO A C 1
ATOM 1837 O O . PRO A 1 234 ? -28.156 27.419 23.408 1.00 43.75 234 PRO A O 1
ATOM 1840 N N . ALA A 1 235 ? -29.415 28.872 22.212 1.00 45.94 235 ALA A N 1
ATOM 1841 C CA . ALA A 1 235 ? -29.586 28.002 21.059 1.00 45.94 235 ALA A CA 1
ATOM 1842 C C . ALA A 1 235 ? -28.209 27.501 20.580 1.00 45.94 235 ALA A C 1
ATOM 1844 O O . ALA A 1 235 ? -27.235 28.266 20.633 1.00 45.94 235 ALA A O 1
ATOM 1845 N N . PRO A 1 236 ? -28.096 26.239 20.124 1.00 43.53 236 PRO A N 1
ATOM 1846 C CA . PRO A 1 236 ? -26.855 25.737 19.557 1.00 43.53 236 PRO A CA 1
ATOM 1847 C C . PRO A 1 236 ? -26.387 26.709 18.476 1.00 43.53 236 PRO A C 1
ATOM 1849 O O . PRO A 1 236 ? -27.159 27.029 17.571 1.00 43.53 236 PRO A O 1
ATOM 1852 N N . ARG A 1 237 ? -25.142 27.192 18.574 1.00 43.22 237 ARG A N 1
ATOM 1853 C CA . ARG A 1 237 ? -24.516 27.951 17.489 1.00 43.22 237 ARG A CA 1
ATOM 1854 C C . ARG A 1 237 ? -24.376 27.017 16.287 1.00 43.22 237 ARG A C 1
ATOM 1856 O O . ARG A 1 237 ? -23.370 26.332 16.137 1.00 43.22 237 ARG A O 1
ATOM 1863 N N . LEU A 1 238 ? -25.408 26.966 15.451 1.00 48.34 238 LEU A N 1
ATOM 1864 C CA . LEU A 1 238 ? -25.244 26.678 14.036 1.00 48.34 238 LEU A CA 1
ATOM 1865 C C . LEU A 1 238 ? -24.332 27.784 13.502 1.00 48.34 238 LEU A C 1
ATOM 1867 O O . LEU A 1 238 ? -24.593 28.944 13.792 1.00 48.34 238 LEU A O 1
ATOM 1871 N N . TYR A 1 239 ? -23.236 27.368 12.868 1.00 43.84 239 TYR A N 1
ATOM 1872 C CA . TYR A 1 239 ? -22.211 28.110 12.124 1.00 43.84 239 TYR A CA 1
ATOM 1873 C C . TYR A 1 239 ? -22.249 29.659 12.125 1.00 43.84 239 TYR A C 1
ATOM 1875 O O . TYR A 1 239 ? -23.305 30.253 11.918 1.00 43.84 239 TYR A O 1
ATOM 1883 N N . PRO A 1 240 ? -21.084 30.333 12.228 1.00 46.53 240 PRO A N 1
ATOM 1884 C CA . PRO A 1 240 ? -21.017 31.783 12.048 1.00 46.53 240 PRO A CA 1
ATOM 1885 C C . PRO A 1 240 ? -21.650 32.189 10.707 1.00 46.53 240 PRO A C 1
ATOM 1887 O O . PRO A 1 240 ? -21.377 31.570 9.675 1.00 46.53 240 PRO A O 1
ATOM 1890 N N . SER A 1 241 ? -22.527 33.196 10.732 1.00 50.22 241 SER A N 1
ATOM 1891 C CA . SER A 1 241 ? -23.183 33.710 9.525 1.00 50.22 241 SER A CA 1
ATOM 1892 C C . SER A 1 241 ? -22.165 34.384 8.599 1.00 50.22 241 SER A C 1
ATOM 1894 O O . SER A 1 241 ? -21.154 34.914 9.060 1.00 50.22 241 SER A O 1
ATOM 1896 N N . LEU A 1 242 ? -22.438 34.390 7.292 1.00 41.53 242 LEU A N 1
ATOM 1897 C CA . LEU A 1 242 ? -21.532 34.900 6.255 1.00 41.53 242 LEU A CA 1
ATOM 1898 C C . LEU A 1 242 ? -21.175 36.401 6.403 1.00 41.53 242 LEU A C 1
ATOM 1900 O O . LEU A 1 242 ? -20.195 36.842 5.809 1.00 41.53 242 LEU A O 1
ATOM 1904 N N . ASP A 1 243 ? -21.910 37.158 7.224 1.00 48.25 243 ASP A N 1
ATOM 1905 C CA . ASP A 1 243 ? -21.647 38.576 7.518 1.00 48.25 243 ASP A CA 1
ATOM 1906 C C . ASP A 1 243 ? -20.515 38.795 8.544 1.00 48.25 243 ASP A C 1
ATOM 1908 O O . ASP A 1 243 ? -19.934 39.878 8.614 1.00 48.25 243 ASP A O 1
ATOM 1912 N N . GLU A 1 244 ? -20.130 37.766 9.310 1.00 46.25 244 GLU A N 1
ATOM 1913 C CA . GLU A 1 244 ? -19.067 37.859 10.329 1.00 46.25 244 GLU A CA 1
ATOM 1914 C C . GLU A 1 244 ? -17.647 37.895 9.720 1.00 46.25 244 GLU A C 1
ATOM 1916 O O . GLU A 1 244 ? -16.673 38.186 10.413 1.00 46.25 244 GLU A O 1
ATOM 1921 N N . TRP A 1 245 ? -17.520 37.658 8.408 1.00 43.72 245 TRP A N 1
ATOM 1922 C CA . TRP A 1 245 ? -16.255 37.734 7.664 1.00 43.72 245 TRP A CA 1
ATOM 1923 C C . TRP A 1 245 ? -15.936 39.127 7.101 1.00 43.72 245 TRP A C 1
ATOM 1925 O O . TRP A 1 245 ? -14.856 39.315 6.541 1.00 43.72 245 TRP A O 1
ATOM 1935 N N . GLN A 1 246 ? -16.842 40.106 7.220 1.00 38.94 246 GLN A N 1
ATOM 1936 C CA . GLN A 1 246 ? -16.683 41.413 6.563 1.00 38.94 246 GLN A CA 1
ATOM 1937 C C . GLN A 1 246 ? -16.214 42.560 7.468 1.00 38.94 246 GLN A C 1
ATOM 1939 O O . GLN A 1 246 ? -15.986 43.662 6.972 1.00 38.94 246 GLN A O 1
ATOM 1944 N N . THR A 1 247 ? -15.984 42.342 8.764 1.00 49.94 247 THR A N 1
ATOM 1945 C CA . THR A 1 247 ? -15.345 43.368 9.606 1.00 49.94 247 THR A CA 1
ATOM 1946 C C . THR A 1 247 ? -13.819 43.242 9.562 1.00 49.94 247 THR A C 1
ATOM 1948 O O . THR A 1 247 ? -13.289 42.240 10.049 1.00 49.94 247 THR A O 1
ATOM 1951 N N . PRO A 1 248 ? -13.079 44.233 9.025 1.00 42.72 248 PRO A N 1
ATOM 1952 C CA . PRO A 1 248 ? -11.625 44.212 9.079 1.00 42.72 248 PRO A CA 1
ATOM 1953 C C . PRO A 1 248 ? -11.157 44.323 10.535 1.00 42.72 248 PRO A C 1
ATOM 1955 O O . PRO A 1 248 ? -11.649 45.147 11.308 1.00 42.72 248 PRO A O 1
ATOM 1958 N N . ALA A 1 249 ? -10.208 43.465 10.909 1.00 51.25 249 ALA A N 1
ATOM 1959 C CA . ALA A 1 249 ? -9.625 43.445 12.243 1.00 51.25 249 ALA A CA 1
ATOM 1960 C C . ALA A 1 249 ? -8.974 44.803 12.587 1.00 51.25 249 ALA A C 1
ATOM 1962 O O . ALA A 1 249 ? -8.329 45.401 11.722 1.00 51.25 249 ALA A O 1
ATOM 1963 N N . PRO A 1 250 ? -9.091 45.293 13.835 1.00 48.81 250 PRO A N 1
ATOM 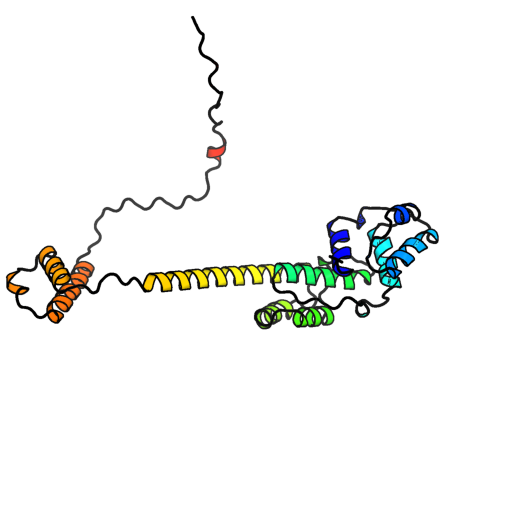1964 C CA . PRO A 1 250 ? -8.436 46.527 14.243 1.00 48.81 250 PRO A CA 1
ATOM 1965 C C . PRO A 1 250 ? -6.909 46.379 14.189 1.00 48.81 250 PRO A C 1
ATOM 1967 O O . PRO A 1 250 ? -6.322 45.457 14.762 1.00 48.81 250 PRO A O 1
ATOM 1970 N N . ASP A 1 251 ? -6.300 47.322 13.474 1.00 45.38 251 ASP A N 1
ATOM 1971 C CA . ASP A 1 251 ? -4.882 47.450 13.144 1.00 45.38 251 ASP A CA 1
ATOM 1972 C C . ASP A 1 251 ? -4.014 47.468 14.422 1.00 45.38 251 ASP A C 1
ATOM 1974 O O . ASP A 1 251 ? -3.917 48.477 15.125 1.00 45.38 251 ASP A O 1
ATOM 1978 N N . ARG A 1 252 ? -3.387 46.333 14.764 1.00 46.53 252 ARG A N 1
ATOM 1979 C CA . ARG A 1 252 ? -2.378 46.261 15.835 1.00 46.53 252 ARG A CA 1
ATOM 1980 C C . ARG A 1 252 ? -1.062 46.841 15.324 1.00 46.53 252 ARG A C 1
ATOM 1982 O O . ARG A 1 252 ? -0.130 46.101 15.013 1.00 46.53 252 ARG A O 1
ATOM 1989 N N . ARG A 1 253 ? -0.963 48.169 15.273 1.00 47.12 253 ARG A N 1
ATOM 1990 C CA . ARG A 1 253 ? 0.334 48.842 15.160 1.00 47.12 253 ARG A CA 1
ATOM 1991 C C . ARG A 1 253 ? 1.007 48.942 16.536 1.00 47.12 253 ARG A C 1
ATOM 1993 O O . ARG A 1 253 ? 0.359 49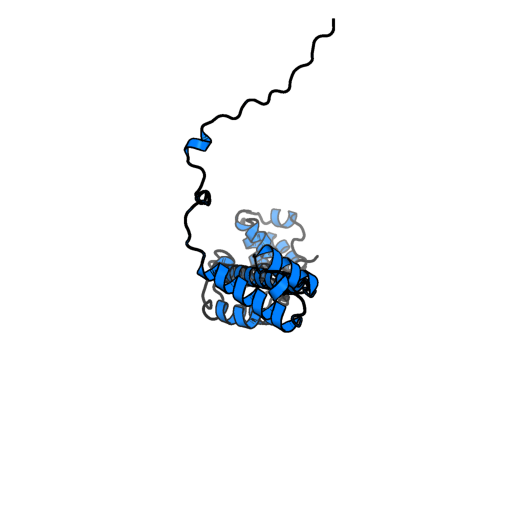.366 17.493 1.00 47.12 253 ARG A O 1
ATOM 2000 N N . PRO A 1 254 ? 2.289 48.560 16.666 1.00 47.47 254 PRO A N 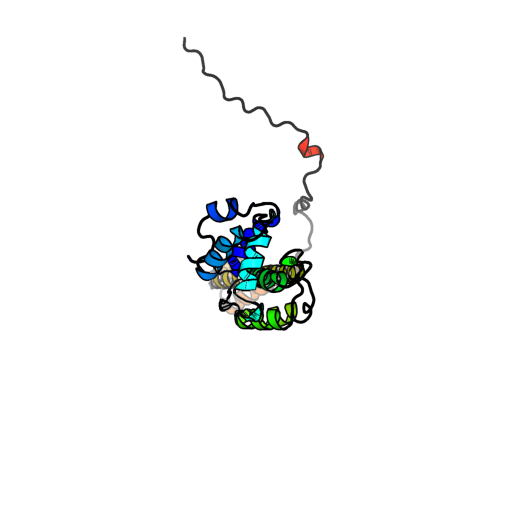1
ATOM 2001 C CA . PRO A 1 254 ? 3.044 48.755 17.897 1.00 47.47 254 PRO A CA 1
ATOM 2002 C C . PRO A 1 254 ? 3.282 50.252 18.142 1.00 47.47 254 PRO A C 1
ATOM 2004 O O . PRO A 1 254 ? 3.650 50.990 17.227 1.00 47.47 254 PRO A O 1
ATOM 2007 N N . ALA A 1 255 ? 3.051 50.693 19.381 1.00 53.09 255 ALA A N 1
ATOM 2008 C CA . ALA A 1 255 ? 3.288 52.063 19.821 1.00 53.09 255 ALA A CA 1
ATOM 2009 C C . ALA A 1 255 ? 4.767 52.443 19.624 1.00 53.09 255 ALA A C 1
ATOM 2011 O O . ALA A 1 255 ? 5.663 51.757 20.116 1.00 53.09 255 ALA A O 1
ATOM 2012 N N . GLY A 1 256 ? 5.008 53.520 18.874 1.00 53.81 256 GLY A N 1
ATOM 2013 C CA . GLY A 1 256 ? 6.336 54.100 18.683 1.00 53.81 256 GLY A CA 1
ATOM 2014 C C . GLY A 1 256 ? 6.881 54.757 19.962 1.00 53.81 256 GLY A C 1
ATOM 2015 O O . GLY A 1 256 ? 6.118 55.018 20.894 1.00 53.81 256 GLY A O 1
ATOM 2016 N N . PRO A 1 257 ? 8.199 55.014 20.023 1.00 55.72 257 PRO A N 1
ATOM 2017 C CA . PRO A 1 257 ? 8.868 55.475 21.233 1.00 55.72 257 PRO A CA 1
ATOM 2018 C C . PRO A 1 257 ? 8.528 56.932 21.578 1.00 55.72 257 PRO A C 1
ATOM 2020 O O . PRO A 1 257 ? 8.501 57.811 20.717 1.00 55.72 257 PRO A O 1
ATOM 2023 N N . THR A 1 258 ? 8.296 57.168 22.868 1.00 62.25 258 THR A N 1
ATOM 2024 C CA . THR A 1 258 ? 8.056 58.471 23.501 1.00 62.25 258 THR A CA 1
ATOM 2025 C C . THR A 1 258 ? 9.280 59.391 23.349 1.00 62.25 258 THR A C 1
ATOM 2027 O O . THR A 1 258 ? 10.399 58.915 23.551 1.00 62.25 258 THR A O 1
ATOM 2030 N N . PRO A 1 259 ? 9.127 60.695 23.042 1.00 48.97 259 PRO A N 1
ATOM 2031 C CA . PRO A 1 259 ? 10.265 61.605 22.968 1.00 48.97 259 PRO A CA 1
ATOM 2032 C C . PRO A 1 259 ? 10.800 61.941 24.366 1.00 48.97 259 PRO A C 1
ATOM 2034 O O . PRO A 1 259 ? 10.031 62.273 25.269 1.00 48.97 259 PRO A O 1
ATOM 2037 N N . LEU A 1 260 ? 12.124 61.875 24.516 1.00 47.91 260 LEU A N 1
ATOM 2038 C CA . LEU A 1 260 ? 12.872 62.445 25.636 1.00 47.91 260 LEU A CA 1
ATOM 2039 C C . LEU A 1 260 ? 12.993 63.962 25.432 1.00 47.91 260 LEU A C 1
ATOM 2041 O O . LEU A 1 260 ? 13.339 64.406 24.335 1.00 47.91 260 LEU A O 1
ATOM 2045 N N . GLY A 1 261 ? 12.687 64.723 26.483 1.00 45.81 261 GLY A N 1
ATOM 2046 C CA . GLY A 1 261 ? 13.177 66.093 26.655 1.00 45.81 261 GLY A CA 1
ATOM 2047 C C . GLY A 1 261 ? 14.597 66.109 27.202 1.00 45.81 261 GLY A C 1
ATOM 2048 O O . GLY A 1 261 ? 15.036 65.057 27.725 1.00 45.81 261 GLY A O 1
#

Radius of gyration: 35.45 Å; Cα contacts (8 Å, |Δi|>4): 202; chains: 1; bounding box: 68×82×96 Å

Mean predicted aligned error: 17.79 Å

Secondary structure (DSSP, 8-state):
----HHHHHHHHHHTTGGG-EE-TTHHHHT---SS-HHHHHHHHGGGGS-S-EEHHHHHHHHHHHH-SSGGG---PPPP--SHHHHHHHHHHHHHHHHTTSTT---TTTSB--HHHHHHHHHTS-TTTHHHHHHHHTTTTTSBHHHHHHHHHHHHHHHHHHHHHHHHHHHHHHHTT-------HHHHHHHHHHTT--HHHHTT--HHHHHHHHHHHHHHHHHS----S--PPPPPP-----GGGG-SPPP--PPPPPPPP-

pLDDT: mean 75.92, std 17.2, range [30.06, 93.62]

Organism: NCBI:txid2587831